Protein AF-A0A497FKN1-F1 (afdb_monomer_lite)

Sequence (231 aa):
MSDCIEILDRINSVEHYLELLKLDPKRNRELIIELEEDLDNLIKQYEDCVHRRRLKIIEELSLEFIDVDQNTGYDIYYNRETGKYVLKPPKGIKLITEEEYDSLKIVLDYALETDGGHEPIEIDVEAKLPIVVSNMGSEDVTKLISAVDEAVKDYFGDKFGKGGVFLSDVLYLKSPTKRTSKLGVYIEVSNEKPTVDKEKQICNVEYHVEVKGKYTKREYQFNLSEYMEWW

Foldseek 3Di:
DCQLVVLVVVLVVLVVVLVVCVVPCVVCVVVNVVSVVVNVVSVVVNVVVLVVLVVCLCVVVVWAWAQAAPVQRFTWIADLVVQWIATHHSPDSDRPDPDTFFKKWKWWWKFFAADDPPDDQGWGWIKIWIFIDTSDGNVRVVVVVVLVVVVVLVVCCVQQVPAWDDPDPPDTGGRGDSDIDGPDMHMHGHNDDGQADPVQQKHWTWIWTDTPNDTDIDIDIDNSVVRDDDD

Radius of gyration: 22.11 Å; chains: 1; bounding box: 46×53×57 Å

Secondary structure (DSSP, 8-state):
--HHHHHHHHHHHHHHHHHHHTTSTTTSHHHHHHHHHHHHHHHHHHHHHHHHHHHHHHHHH--EEEEEBTTT-PEEEEETTTTEEEEE-SS-SS-S---EESEEEEEEEEEE----SSS-----EEEEEEEEE-S--HHHHHHHHHHHHHHHHHHHHHHHHTS-EEEETTEEE----S-EEEEEEEEEEE-SPPSEETTTTEEEEEEEEEETTEEEEEEEEEEGGGT----

pLDDT: mean 72.68, std 17.51, range [31.27, 94.19]

Structure (mmCIF, N/CA/C/O backbone):
data_AF-A0A497FKN1-F1
#
_entry.id   AF-A0A497FKN1-F1
#
loop_
_atom_site.group_PDB
_atom_site.id
_atom_site.type_symbol
_atom_site.label_atom_id
_atom_site.label_alt_id
_atom_site.label_comp_id
_atom_site.label_asym_id
_atom_site.label_entity_id
_atom_site.label_seq_id
_atom_site.pdbx_PDB_ins_code
_atom_site.Cartn_x
_atom_site.Cartn_y
_atom_site.Cartn_z
_atom_site.occupancy
_atom_site.B_iso_or_equiv
_atom_site.auth_seq_id
_atom_site.auth_comp_id
_atom_site.auth_asym_id
_atom_site.auth_atom_id
_atom_site.pdbx_PDB_model_num
ATOM 1 N N . MET A 1 1 ? -6.696 7.898 22.332 1.00 49.94 1 MET A N 1
ATOM 2 C CA . MET A 1 1 ? -7.290 7.996 20.963 1.00 49.94 1 MET A CA 1
ATOM 3 C C . MET A 1 1 ? -7.024 9.366 20.329 1.00 49.94 1 MET A C 1
ATOM 5 O O . MET A 1 1 ? -7.201 9.488 19.126 1.00 49.94 1 MET A O 1
ATOM 9 N N . SER A 1 2 ? -6.571 10.348 21.123 1.00 58.00 2 SER A N 1
ATOM 10 C CA . SER A 1 2 ? -6.097 11.682 20.718 1.00 58.00 2 SER A CA 1
ATOM 11 C C . SER A 1 2 ? -4.627 11.668 20.255 1.00 58.00 2 SER A C 1
ATOM 13 O O . SER A 1 2 ? -4.149 12.593 19.616 1.00 58.00 2 SER A O 1
ATOM 15 N N . ASP A 1 3 ? -3.929 10.577 20.558 1.00 70.69 3 ASP A N 1
ATOM 16 C CA . ASP A 1 3 ? -2.483 10.544 20.735 1.00 70.69 3 ASP A CA 1
ATOM 17 C C . ASP A 1 3 ? -1.739 10.556 19.387 1.00 70.69 3 ASP A C 1
ATOM 19 O O . ASP A 1 3 ? -0.810 11.332 19.215 1.00 70.69 3 ASP A O 1
ATOM 23 N N . CYS A 1 4 ? -2.175 9.777 18.381 1.00 79.56 4 CYS A N 1
ATOM 24 C CA . CYS A 1 4 ? -1.496 9.774 17.072 1.00 79.56 4 CYS A CA 1
ATOM 25 C C . CYS A 1 4 ? -1.733 11.075 16.286 1.00 79.56 4 CYS A C 1
ATOM 27 O O . CYS A 1 4 ? -0.880 11.479 15.505 1.00 79.56 4 CYS A O 1
ATOM 29 N N . ILE A 1 5 ? -2.892 11.720 16.476 1.00 79.50 5 ILE A N 1
ATOM 30 C CA . ILE A 1 5 ? -3.220 12.992 15.811 1.00 79.50 5 ILE A CA 1
ATOM 31 C C . ILE A 1 5 ? -2.369 14.109 16.401 1.00 79.50 5 ILE A C 1
ATOM 33 O O . ILE A 1 5 ? -1.779 14.876 15.657 1.00 79.50 5 ILE A O 1
ATOM 37 N N . GLU A 1 6 ? -2.252 14.146 17.726 1.00 84.94 6 GLU A N 1
ATOM 38 C CA . GLU A 1 6 ? -1.404 15.113 18.414 1.00 84.94 6 GLU A CA 1
ATOM 39 C C . GLU A 1 6 ? 0.073 14.965 18.018 1.00 84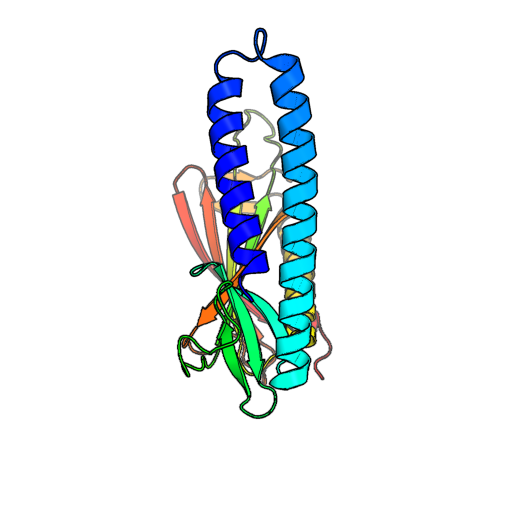.94 6 GLU A C 1
ATOM 41 O O . GLU A 1 6 ? 0.750 15.965 17.796 1.00 84.94 6 GLU A O 1
ATOM 46 N N . ILE A 1 7 ? 0.571 13.731 17.858 1.00 87.69 7 ILE A N 1
ATOM 47 C CA . ILE A 1 7 ? 1.932 13.501 17.353 1.00 87.69 7 ILE A CA 1
ATOM 48 C C . ILE A 1 7 ? 2.065 14.001 15.906 1.00 87.69 7 ILE A C 1
ATOM 50 O O . ILE A 1 7 ? 3.031 14.695 15.605 1.00 87.69 7 ILE A O 1
ATOM 54 N N . LEU A 1 8 ? 1.098 13.713 15.027 1.00 85.00 8 LEU A N 1
ATOM 55 C CA . LEU A 1 8 ? 1.127 14.176 13.634 1.00 85.00 8 LEU A CA 1
ATOM 56 C C . LEU A 1 8 ? 1.085 15.708 13.522 1.00 85.00 8 LEU A C 1
ATOM 58 O O . LEU A 1 8 ? 1.826 16.291 12.738 1.00 85.00 8 LEU A O 1
ATOM 62 N N . ASP A 1 9 ? 0.259 16.374 14.329 1.00 86.88 9 ASP A N 1
ATOM 63 C CA . ASP A 1 9 ? 0.189 17.837 14.359 1.00 86.88 9 ASP A CA 1
ATOM 64 C C . ASP A 1 9 ? 1.524 18.445 14.834 1.00 86.88 9 ASP A C 1
ATOM 66 O O . ASP A 1 9 ? 1.963 19.474 14.315 1.00 86.88 9 ASP A O 1
ATOM 70 N N . ARG A 1 10 ? 2.216 17.779 15.771 1.00 91.19 10 ARG A N 1
ATOM 71 C CA . ARG A 1 10 ? 3.571 18.161 16.194 1.00 91.19 10 ARG A CA 1
ATOM 72 C C . ARG A 1 10 ? 4.609 17.943 15.094 1.00 91.19 10 ARG A C 1
ATOM 74 O O . ARG A 1 10 ? 5.432 18.833 14.910 1.00 91.19 10 ARG A O 1
ATOM 81 N N . ILE A 1 11 ? 4.554 16.825 14.364 1.00 89.88 11 ILE A N 1
ATOM 82 C CA . ILE A 1 11 ? 5.413 16.562 13.193 1.00 89.88 11 ILE A CA 1
ATOM 83 C C . ILE A 1 11 ? 5.271 17.704 12.185 1.00 89.88 11 ILE A C 1
ATOM 85 O O . ILE A 1 11 ? 6.251 18.392 11.918 1.00 89.88 11 ILE A O 1
ATOM 89 N N . ASN A 1 12 ? 4.041 17.990 11.745 1.00 88.25 12 ASN A N 1
ATOM 90 C CA . ASN A 1 12 ? 3.762 19.049 10.769 1.00 88.25 12 ASN A CA 1
ATOM 91 C C . ASN A 1 12 ? 4.288 20.417 11.236 1.00 88.25 12 ASN A C 1
ATOM 93 O O . ASN A 1 12 ? 4.805 21.208 10.447 1.00 88.25 12 ASN A O 1
ATOM 97 N N . SER A 1 13 ? 4.160 20.713 12.534 1.00 92.94 13 SER A N 1
ATOM 98 C CA . SER A 1 13 ? 4.693 21.951 13.097 1.00 92.94 13 SER A CA 1
ATOM 99 C C . SER A 1 13 ? 6.221 21.994 13.038 1.00 92.94 13 SER A C 1
ATOM 101 O O . SER A 1 13 ? 6.768 23.030 12.667 1.00 92.94 13 SER A O 1
ATOM 103 N N . VAL A 1 14 ? 6.908 20.914 13.419 1.00 91.38 14 VAL A N 1
ATOM 104 C CA . VAL A 1 14 ? 8.378 20.840 13.407 1.00 91.38 14 VAL A CA 1
ATOM 105 C C . VAL A 1 14 ? 8.914 20.911 11.978 1.00 91.38 14 VAL A C 1
ATOM 107 O O . VAL A 1 14 ? 9.839 21.681 11.729 1.00 91.38 14 VAL A O 1
ATOM 110 N N . GLU A 1 15 ? 8.298 20.201 11.032 1.00 91.44 15 GLU A N 1
ATOM 111 C CA . GLU A 1 15 ? 8.639 20.271 9.606 1.00 91.44 15 GLU A CA 1
ATOM 112 C C . GLU A 1 15 ? 8.531 21.702 9.076 1.00 91.44 15 GLU A C 1
ATOM 114 O O . GLU A 1 15 ? 9.482 22.219 8.488 1.00 91.44 15 GLU A O 1
ATOM 119 N N . HIS A 1 16 ? 7.425 22.389 9.374 1.00 91.69 16 HIS A N 1
ATOM 120 C CA . HIS A 1 16 ? 7.246 23.782 8.975 1.00 91.69 16 HIS A CA 1
ATOM 121 C C . HIS A 1 16 ? 8.327 24.705 9.563 1.00 91.69 16 HIS A C 1
ATOM 123 O O . HIS A 1 16 ? 8.861 25.577 8.873 1.00 91.69 16 HIS A O 1
ATOM 129 N N . TYR A 1 17 ? 8.698 24.515 10.833 1.00 91.88 17 TYR A N 1
ATOM 130 C CA . TYR A 1 17 ? 9.787 25.283 11.442 1.00 91.88 17 TYR A CA 1
ATOM 131 C C . TYR A 1 17 ? 11.148 24.970 10.808 1.00 91.88 17 TYR A C 1
ATOM 133 O O . TYR A 1 17 ? 11.932 25.892 10.568 1.00 91.88 17 TYR A O 1
ATOM 141 N N . LEU A 1 18 ? 11.428 23.705 10.491 1.00 91.56 18 LEU A N 1
ATOM 142 C CA . LEU A 1 18 ? 12.648 23.297 9.797 1.00 91.56 18 LEU A CA 1
ATOM 143 C C . LEU A 1 18 ? 12.762 23.946 8.416 1.00 91.56 18 LEU A C 1
ATOM 145 O O . LEU A 1 18 ? 13.838 24.443 8.076 1.00 91.56 18 LEU A O 1
ATOM 149 N N . GLU A 1 19 ? 11.675 24.007 7.644 1.00 92.31 19 GLU A N 1
ATOM 150 C CA . GLU A 1 19 ? 11.643 24.698 6.348 1.00 92.31 19 GLU A CA 1
ATOM 151 C C . GLU A 1 19 ? 12.055 26.169 6.478 1.00 92.31 19 GLU A C 1
ATOM 153 O O . GLU A 1 19 ? 12.899 26.650 5.718 1.00 92.31 19 GLU A O 1
ATOM 158 N N . LEU A 1 20 ? 11.523 26.874 7.482 1.00 91.94 20 LEU A N 1
A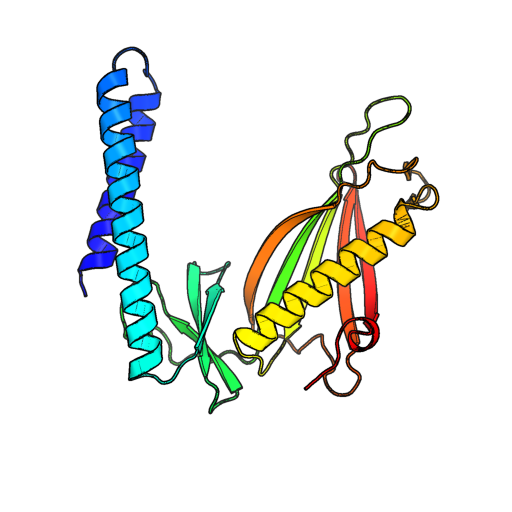TOM 159 C CA . LEU A 1 20 ? 11.864 28.274 7.741 1.00 91.94 20 LEU A CA 1
ATOM 160 C C . LEU A 1 20 ? 13.335 28.449 8.139 1.00 91.94 20 LEU A C 1
ATOM 162 O O . LEU A 1 20 ? 13.993 29.390 7.693 1.00 91.94 20 LEU A O 1
ATOM 166 N N . LEU A 1 21 ? 13.876 27.552 8.966 1.00 89.50 21 LEU A N 1
ATOM 167 C CA . LEU A 1 21 ? 15.262 27.640 9.433 1.00 89.50 21 LEU A CA 1
ATOM 168 C C . LEU A 1 21 ? 16.276 27.306 8.336 1.00 89.50 21 LEU A C 1
ATOM 170 O O . LEU A 1 21 ? 17.352 27.913 8.302 1.00 89.50 21 LEU A O 1
ATOM 174 N N . LYS A 1 22 ? 15.917 26.402 7.416 1.00 89.00 22 LYS A N 1
ATOM 175 C CA . LYS A 1 22 ? 16.724 26.016 6.247 1.00 89.00 22 LYS A CA 1
ATOM 176 C C . LYS A 1 22 ? 16.907 27.156 5.234 1.00 89.00 22 LYS A C 1
ATOM 178 O O . LYS A 1 22 ? 17.780 27.047 4.375 1.00 89.00 22 LYS A O 1
ATOM 183 N N . LEU A 1 23 ? 16.183 28.274 5.371 1.00 90.25 23 LEU A N 1
ATOM 184 C CA . LEU A 1 23 ? 16.411 29.499 4.590 1.00 90.25 23 LEU A CA 1
ATOM 185 C C . LEU A 1 23 ? 17.723 30.224 4.959 1.00 90.25 23 LEU A C 1
ATOM 187 O O . LEU A 1 23 ? 18.309 30.886 4.104 1.00 90.25 23 LEU A O 1
ATOM 191 N N . ASP A 1 24 ? 18.209 30.088 6.200 1.00 90.31 24 ASP A N 1
ATOM 192 C CA . ASP A 1 24 ? 19.534 30.573 6.633 1.00 90.31 24 ASP A CA 1
ATOM 193 C C . ASP A 1 24 ? 20.235 29.533 7.532 1.00 90.31 24 ASP A C 1
ATOM 195 O O . ASP A 1 24 ? 20.327 29.676 8.759 1.00 90.31 24 ASP A O 1
ATOM 199 N N . PRO A 1 25 ? 20.761 28.452 6.934 1.00 81.06 25 PRO A N 1
ATOM 200 C CA . PRO A 1 25 ? 21.248 27.301 7.684 1.00 81.06 25 PRO A CA 1
ATOM 201 C C . PRO A 1 25 ? 22.546 27.590 8.446 1.00 81.06 25 PRO A C 1
ATOM 203 O O . PRO A 1 25 ? 22.864 26.900 9.412 1.00 81.06 25 PRO A O 1
ATOM 206 N N . LYS A 1 26 ? 23.313 28.618 8.053 1.00 84.44 26 LYS A N 1
ATOM 207 C CA . LYS A 1 26 ? 24.568 28.977 8.737 1.00 84.44 26 LYS A CA 1
ATOM 208 C C . LYS A 1 26 ? 24.310 29.582 10.110 1.00 84.44 26 LYS A C 1
ATOM 210 O O . LYS A 1 26 ? 25.087 29.336 11.028 1.00 84.44 26 LYS A O 1
ATOM 215 N N . ARG A 1 27 ? 23.237 30.364 10.242 1.00 85.50 27 ARG A N 1
ATOM 216 C CA . ARG A 1 27 ? 22.848 30.997 11.504 1.00 85.50 27 ARG A CA 1
ATOM 217 C C . ARG A 1 27 ? 22.105 30.043 12.437 1.00 85.50 27 ARG A C 1
ATOM 219 O O . ARG A 1 27 ? 22.203 30.197 13.648 1.00 85.50 27 ARG A O 1
ATOM 226 N N . ASN A 1 28 ? 21.415 29.056 11.870 1.00 89.56 28 ASN A N 1
ATOM 227 C CA . ASN A 1 28 ? 20.489 28.183 12.592 1.00 89.56 28 ASN A CA 1
ATOM 228 C C . ASN A 1 28 ? 20.990 26.738 12.749 1.00 89.56 28 ASN A C 1
ATOM 230 O O . ASN A 1 28 ? 20.209 25.867 13.108 1.00 89.56 28 ASN A O 1
ATOM 234 N N . ARG A 1 29 ? 22.268 26.460 12.459 1.00 89.69 29 ARG A N 1
ATOM 235 C CA . ARG A 1 29 ? 22.789 25.091 12.315 1.00 89.69 29 ARG A CA 1
ATOM 236 C C . ARG A 1 29 ? 22.498 24.177 13.508 1.00 89.69 29 ARG A C 1
ATOM 238 O O . ARG A 1 29 ? 22.080 23.050 13.294 1.00 89.69 29 ARG A O 1
ATOM 245 N N . GLU A 1 30 ? 22.742 24.649 14.728 1.00 90.62 30 GLU A N 1
ATOM 246 C CA . GLU A 1 30 ? 22.519 23.856 15.948 1.00 90.62 30 GLU A CA 1
ATOM 247 C C . GLU A 1 30 ? 21.028 23.553 16.144 1.00 90.62 30 GLU A C 1
ATOM 249 O O . GLU A 1 30 ? 20.660 22.399 16.325 1.00 90.62 30 GLU A O 1
ATOM 254 N N . LEU A 1 31 ? 20.167 24.559 15.963 1.00 91.50 31 LEU A N 1
ATOM 255 C CA . LEU A 1 31 ? 18.714 24.408 16.069 1.00 91.50 31 LEU A CA 1
ATOM 256 C C . LEU A 1 31 ? 18.127 23.489 14.984 1.00 91.50 31 LEU A C 1
ATOM 258 O O . LEU A 1 31 ? 17.164 22.777 15.241 1.00 91.50 31 LEU A O 1
ATOM 262 N N . ILE A 1 32 ? 18.692 23.497 13.770 1.00 91.38 32 ILE A N 1
ATOM 263 C CA . ILE A 1 32 ? 18.284 22.575 12.699 1.00 91.38 32 ILE A CA 1
ATOM 264 C C . ILE A 1 32 ? 18.580 21.130 13.106 1.00 91.38 32 ILE A C 1
ATOM 266 O O . ILE A 1 32 ? 17.705 20.292 12.948 1.00 91.38 32 ILE A O 1
ATOM 270 N N . ILE A 1 33 ? 19.769 20.852 13.653 1.00 92.56 33 ILE A N 1
ATOM 271 C CA . ILE A 1 33 ? 20.144 19.497 14.090 1.00 92.56 33 ILE A CA 1
ATOM 272 C C . ILE A 1 33 ? 19.210 19.018 15.207 1.00 92.56 33 ILE A C 1
ATOM 274 O O . ILE A 1 33 ? 18.673 17.921 15.113 1.00 92.56 33 ILE A O 1
ATOM 278 N N . GLU A 1 34 ? 18.967 19.852 16.223 1.00 93.81 34 GLU A N 1
ATOM 279 C CA . GLU A 1 34 ? 18.057 19.515 17.328 1.00 93.81 34 GLU A CA 1
ATOM 280 C C . GLU A 1 34 ? 16.633 19.218 16.832 1.00 93.81 34 GLU A C 1
ATOM 282 O O . GLU A 1 34 ? 16.027 18.228 17.233 1.00 93.81 34 GLU A O 1
ATOM 287 N N . LEU A 1 35 ? 16.105 20.040 15.920 1.00 93.88 35 LEU A N 1
ATOM 288 C CA . LEU A 1 35 ? 14.766 19.834 15.366 1.00 93.88 35 LEU A CA 1
ATOM 289 C C . LEU A 1 35 ? 14.684 18.630 14.420 1.00 93.88 35 LEU A C 1
ATOM 291 O O . LEU A 1 35 ? 13.624 18.017 14.341 1.00 93.88 35 LEU A O 1
ATOM 295 N N . GLU A 1 36 ? 15.759 18.283 13.707 1.00 93.06 36 GLU A N 1
ATOM 296 C CA . GLU A 1 36 ? 15.825 17.054 12.905 1.00 93.06 36 GLU A CA 1
ATOM 297 C C . GLU A 1 36 ? 15.818 15.807 13.807 1.00 93.06 36 GLU A C 1
ATOM 299 O O . GLU A 1 36 ? 15.052 14.881 13.552 1.00 93.06 36 GLU A O 1
ATOM 304 N N . GLU A 1 37 ? 16.563 15.811 14.919 1.00 94.19 37 GLU A N 1
ATOM 305 C CA . GLU A 1 37 ? 16.518 14.725 15.913 1.00 94.19 37 GLU A CA 1
ATOM 306 C C . GLU A 1 37 ? 15.139 14.607 16.589 1.00 94.19 37 GLU A C 1
ATOM 308 O O . GLU A 1 37 ? 14.616 13.503 16.786 1.00 94.19 37 GLU A O 1
ATOM 313 N N . ASP A 1 38 ? 14.516 15.736 16.937 1.00 94.06 38 ASP A N 1
ATOM 314 C CA . ASP A 1 38 ? 13.157 15.764 17.480 1.00 94.06 38 ASP A CA 1
ATOM 315 C C . ASP A 1 38 ? 12.126 15.258 16.463 1.00 94.06 38 ASP A C 1
ATOM 317 O O . ASP A 1 38 ? 11.213 14.513 16.835 1.00 94.06 38 ASP A O 1
ATOM 321 N N . LEU A 1 39 ? 12.275 15.625 15.185 1.00 92.56 39 LEU A N 1
ATOM 322 C CA . LEU A 1 39 ? 11.422 15.149 14.100 1.00 92.56 39 LEU A CA 1
ATOM 323 C C . LEU A 1 39 ? 11.519 13.627 13.957 1.00 92.56 39 LEU A C 1
ATOM 325 O O . LEU A 1 39 ? 10.484 12.961 13.967 1.00 92.56 39 LEU A O 1
ATOM 329 N N . ASP A 1 40 ? 12.729 13.065 13.924 1.00 92.88 40 ASP A N 1
ATOM 330 C CA . ASP A 1 40 ? 12.944 11.615 13.847 1.00 92.88 40 ASP A CA 1
ATOM 331 C C . ASP A 1 40 ? 12.286 10.880 15.030 1.00 92.88 40 ASP A C 1
ATOM 333 O O . ASP A 1 40 ? 11.607 9.858 14.867 1.00 92.88 40 ASP A O 1
ATOM 337 N N . ASN A 1 41 ? 12.416 11.430 16.242 1.00 93.25 41 ASN A N 1
ATOM 338 C CA . ASN A 1 41 ? 11.776 10.881 17.437 1.00 93.25 41 ASN A CA 1
ATOM 339 C C . ASN A 1 41 ? 10.243 10.959 17.380 1.00 93.25 41 ASN A C 1
ATOM 341 O O . ASN A 1 41 ? 9.563 10.052 17.877 1.00 93.25 41 ASN A O 1
ATOM 345 N N . LEU A 1 42 ? 9.683 12.034 16.822 1.00 91.06 42 LEU A N 1
ATOM 346 C CA . LEU A 1 42 ? 8.240 12.196 16.641 1.00 91.06 42 LEU A CA 1
ATOM 347 C C . LEU A 1 42 ? 7.698 11.248 15.569 1.00 91.06 42 LEU A C 1
ATOM 349 O O . LEU A 1 42 ? 6.670 10.612 15.808 1.00 91.06 42 LEU A O 1
ATOM 353 N N . ILE A 1 43 ? 8.399 11.098 14.442 1.00 88.38 43 ILE A N 1
ATOM 354 C CA . ILE A 1 43 ? 8.053 10.150 13.374 1.00 88.38 43 ILE A CA 1
ATOM 355 C C . ILE A 1 43 ? 7.989 8.735 13.946 1.00 88.38 43 ILE A C 1
ATOM 357 O O . ILE A 1 43 ? 6.963 8.068 13.819 1.00 88.38 43 ILE A O 1
ATOM 361 N N . LYS A 1 44 ? 9.011 8.311 14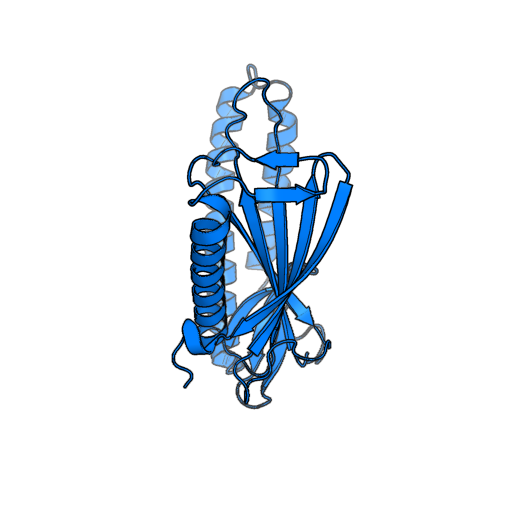.695 1.00 90.38 44 LYS A N 1
ATOM 362 C CA . LYS A 1 44 ? 9.024 6.987 15.328 1.00 90.38 44 LYS A CA 1
ATOM 363 C C . LYS A 1 44 ? 7.853 6.780 16.296 1.00 90.38 44 LYS A C 1
ATOM 365 O O . LYS A 1 44 ? 7.217 5.727 16.303 1.00 90.38 44 LYS A O 1
ATOM 370 N N . GLN A 1 45 ? 7.533 7.789 17.107 1.00 89.62 45 GLN A N 1
ATOM 371 C CA . GLN A 1 45 ? 6.370 7.733 18.002 1.00 89.62 45 GLN A CA 1
ATOM 372 C C . GLN A 1 45 ? 5.053 7.627 17.230 1.00 89.62 45 GLN A C 1
ATOM 374 O O . GLN A 1 45 ? 4.134 6.928 17.672 1.00 89.62 45 GLN A O 1
ATOM 379 N N . TYR A 1 46 ? 4.951 8.320 16.096 1.00 86.94 46 TYR A N 1
ATOM 380 C CA . TYR A 1 46 ? 3.788 8.268 15.225 1.00 86.94 46 TYR A CA 1
ATOM 381 C C . TYR A 1 46 ? 3.625 6.881 14.600 1.00 86.94 46 TYR A C 1
ATOM 383 O O . TYR A 1 46 ? 2.544 6.300 14.710 1.00 86.94 46 TYR A O 1
ATOM 391 N N . GLU A 1 47 ? 4.693 6.310 14.044 1.00 86.25 47 GLU A N 1
ATOM 392 C CA . GLU A 1 47 ? 4.710 4.956 13.476 1.00 86.25 47 GLU A CA 1
ATOM 393 C C . GLU A 1 47 ? 4.276 3.905 14.504 1.00 86.25 47 GLU A C 1
ATOM 395 O O . GLU A 1 47 ? 3.360 3.119 14.246 1.00 86.25 47 GLU A O 1
ATOM 400 N N . ASP A 1 48 ? 4.840 3.954 15.713 1.00 87.75 48 ASP A N 1
ATOM 401 C CA . ASP A 1 48 ? 4.457 3.081 16.824 1.00 87.75 48 ASP A CA 1
ATOM 402 C C . ASP A 1 48 ? 2.974 3.245 17.201 1.00 87.75 48 ASP A C 1
ATOM 404 O O . ASP A 1 48 ? 2.277 2.278 17.538 1.00 87.75 48 ASP A O 1
ATOM 408 N N . CYS A 1 49 ? 2.468 4.480 17.171 1.00 86.56 49 CYS A N 1
ATOM 409 C CA . CYS A 1 49 ? 1.073 4.788 17.465 1.00 86.56 49 CYS A CA 1
ATOM 410 C C . CYS A 1 49 ? 0.128 4.208 16.406 1.00 86.56 49 CYS A C 1
ATOM 412 O O . CYS A 1 49 ? -0.861 3.551 16.757 1.00 86.56 49 CYS A O 1
ATOM 414 N N . VAL A 1 50 ? 0.453 4.404 15.126 1.00 84.19 50 VAL A N 1
ATOM 415 C CA . VAL A 1 50 ? -0.285 3.854 13.984 1.00 84.19 50 VAL A CA 1
ATOM 416 C C . VAL A 1 50 ? -0.261 2.328 14.026 1.00 84.19 50 VAL A C 1
ATOM 418 O O . VAL A 1 50 ? -1.318 1.705 13.937 1.00 84.19 50 VAL A O 1
ATOM 421 N N . HIS A 1 51 ? 0.898 1.713 14.268 1.00 86.94 51 HIS A N 1
ATOM 422 C CA . HIS A 1 51 ? 1.032 0.260 14.357 1.00 86.94 51 HIS A CA 1
ATOM 423 C C . HIS A 1 51 ? 0.140 -0.342 15.452 1.00 86.94 51 HIS A C 1
ATOM 425 O O . HIS A 1 51 ? -0.671 -1.230 15.179 1.00 86.94 51 HIS A O 1
ATOM 431 N N . ARG A 1 52 ? 0.192 0.196 16.680 1.00 87.00 52 ARG A N 1
ATOM 432 C CA . ARG A 1 52 ? -0.692 -0.245 17.776 1.00 87.00 52 ARG A CA 1
ATOM 433 C C . ARG A 1 52 ? -2.170 -0.095 17.431 1.00 87.00 52 ARG A C 1
ATOM 435 O O . ARG A 1 52 ? -2.988 -0.915 17.842 1.00 87.00 52 ARG A O 1
ATOM 442 N N . ARG A 1 53 ? -2.535 0.962 16.705 1.00 84.44 53 ARG A N 1
ATOM 443 C CA . ARG A 1 53 ? -3.912 1.173 16.255 1.00 84.44 53 ARG A CA 1
ATOM 444 C C . ARG A 1 53 ? -4.333 0.129 15.220 1.00 84.44 53 ARG A C 1
ATOM 446 O O . ARG A 1 53 ? -5.445 -0.382 15.332 1.00 84.44 53 ARG A O 1
ATOM 453 N N . ARG A 1 54 ? -3.463 -0.212 14.266 1.00 87.75 54 ARG A N 1
ATOM 454 C CA . ARG A 1 54 ? -3.729 -1.261 13.273 1.00 87.75 54 ARG A CA 1
ATOM 455 C C . ARG A 1 54 ? -3.958 -2.615 13.942 1.00 87.75 54 ARG A C 1
ATOM 457 O O . ARG A 1 54 ? -4.944 -3.265 13.616 1.00 87.75 54 ARG A O 1
ATOM 464 N N . LEU A 1 55 ? -3.133 -2.978 14.929 1.00 86.94 55 LEU A N 1
ATOM 465 C CA . LEU A 1 55 ? -3.311 -4.208 15.715 1.00 86.94 55 LEU A CA 1
ATOM 466 C C . LEU A 1 55 ? -4.682 -4.270 16.397 1.00 86.94 55 LEU A C 1
ATOM 468 O O . LEU A 1 55 ? -5.372 -5.275 16.281 1.00 86.94 55 LEU A O 1
ATOM 472 N N . LYS A 1 56 ? -5.128 -3.174 17.023 1.00 85.50 56 LYS A N 1
ATOM 473 C CA . LYS A 1 56 ? -6.468 -3.121 17.630 1.00 85.50 56 LYS A CA 1
ATOM 474 C C . LYS A 1 56 ? -7.587 -3.334 16.619 1.00 85.50 56 LYS A C 1
ATOM 476 O O . LYS A 1 56 ? -8.548 -4.020 16.926 1.00 85.50 56 LYS A O 1
ATOM 481 N N . ILE A 1 57 ? -7.479 -2.750 15.425 1.00 83.31 57 ILE A N 1
ATOM 482 C CA . ILE A 1 57 ? -8.483 -2.938 14.369 1.00 83.31 57 ILE A CA 1
ATOM 483 C C . ILE A 1 57 ? -8.519 -4.402 13.916 1.00 83.31 57 ILE A C 1
ATOM 485 O O . ILE A 1 57 ? -9.605 -4.959 13.775 1.00 83.31 57 ILE A O 1
ATOM 489 N N . ILE A 1 58 ? -7.349 -5.017 13.725 1.00 84.75 58 ILE A N 1
ATOM 490 C CA . ILE A 1 58 ? -7.224 -6.433 13.361 1.00 84.75 58 ILE A CA 1
ATOM 491 C C . ILE A 1 58 ? -7.895 -7.317 14.423 1.00 84.75 58 ILE A C 1
ATOM 493 O O . ILE A 1 58 ? -8.711 -8.168 14.082 1.00 84.75 58 ILE A O 1
ATOM 497 N N . GLU A 1 59 ? -7.605 -7.083 15.704 1.00 84.19 59 GLU A N 1
ATOM 498 C CA . GLU A 1 59 ? -8.141 -7.874 16.819 1.00 84.19 59 GLU A CA 1
ATOM 499 C C . GLU A 1 59 ? -9.643 -7.644 17.058 1.00 84.19 59 GLU A C 1
ATOM 501 O O . GLU A 1 59 ? -10.397 -8.602 17.208 1.00 84.19 59 GLU A O 1
ATOM 506 N N . GLU A 1 60 ? -10.097 -6.388 17.100 1.00 85.94 60 GLU A N 1
ATOM 507 C CA . GLU A 1 60 ? -11.480 -6.045 17.459 1.00 85.94 60 GLU A CA 1
ATOM 508 C C . GLU A 1 60 ? -12.469 -6.287 16.315 1.00 85.94 60 GLU A C 1
ATOM 510 O O . GLU A 1 60 ? -13.625 -6.625 16.570 1.00 85.94 60 GLU A O 1
ATOM 515 N N . LEU A 1 61 ? -12.041 -6.093 15.062 1.00 82.69 61 LEU A N 1
ATOM 516 C CA . LEU A 1 61 ? -12.912 -6.190 13.886 1.00 82.69 61 LEU A CA 1
ATOM 517 C C . LEU A 1 61 ? -12.632 -7.426 13.026 1.00 82.69 61 LEU A C 1
ATOM 519 O O . LEU A 1 61 ? -13.292 -7.596 12.007 1.00 82.69 61 LEU A O 1
ATOM 523 N N . SER A 1 62 ? -11.683 -8.285 13.423 1.00 86.00 62 SER A N 1
ATOM 524 C CA . SER A 1 62 ? -11.288 -9.485 12.662 1.00 86.00 62 SER A CA 1
ATOM 525 C C . SER A 1 62 ? -10.928 -9.178 11.200 1.00 86.00 62 SER A C 1
ATOM 527 O O . SER A 1 62 ? -11.215 -9.952 10.288 1.00 86.00 62 SER A O 1
ATOM 529 N N . LEU A 1 63 ? -10.309 -8.017 10.981 1.00 89.00 63 LEU A N 1
ATOM 530 C CA . LEU A 1 63 ? -9.883 -7.540 9.669 1.00 89.00 63 LEU A CA 1
ATOM 531 C C . LEU A 1 63 ? -8.400 -7.819 9.438 1.00 89.00 63 LEU A C 1
ATOM 533 O O . LEU A 1 63 ? -7.612 -7.904 10.374 1.00 89.00 63 LEU A O 1
ATOM 537 N N . GLU A 1 64 ? -7.999 -7.881 8.177 1.00 91.88 64 GLU A N 1
ATOM 538 C CA . GLU A 1 64 ? -6.606 -8.033 7.772 1.00 91.88 64 GLU A CA 1
ATOM 539 C C . GLU A 1 64 ? -6.092 -6.723 7.171 1.00 91.88 64 GLU A C 1
ATOM 541 O O . GLU A 1 64 ? -6.713 -6.181 6.265 1.00 91.88 64 GLU A O 1
ATOM 546 N N . PHE A 1 65 ? -4.980 -6.183 7.672 1.00 93.06 65 PHE A N 1
ATOM 547 C CA . PHE A 1 65 ? -4.384 -4.977 7.088 1.00 93.06 65 PHE A CA 1
ATOM 548 C C . PHE A 1 65 ? -3.709 -5.309 5.751 1.00 93.06 65 PHE A C 1
ATOM 550 O O . PHE A 1 65 ? -2.895 -6.232 5.686 1.00 93.06 65 PHE A O 1
ATOM 557 N N . ILE A 1 66 ? -4.035 -4.546 4.706 1.00 92.94 66 ILE A N 1
ATOM 558 C CA . ILE A 1 66 ? -3.447 -4.698 3.372 1.00 92.94 66 ILE A CA 1
ATOM 559 C C . ILE A 1 66 ? -2.305 -3.700 3.188 1.00 92.94 66 ILE A C 1
ATOM 561 O O . ILE A 1 66 ? -1.149 -4.104 3.149 1.00 92.94 66 ILE A O 1
ATOM 565 N N . ASP A 1 67 ? -2.635 -2.413 3.079 1.00 92.88 67 ASP A N 1
ATOM 566 C CA . ASP A 1 67 ? -1.693 -1.320 2.823 1.00 92.88 67 ASP A CA 1
ATOM 567 C C . ASP A 1 67 ? -2.378 0.035 3.102 1.00 92.88 67 ASP A C 1
ATOM 569 O O . ASP A 1 67 ? -3.471 0.075 3.666 1.00 92.88 67 ASP A O 1
ATOM 573 N N . VAL A 1 68 ? -1.760 1.149 2.721 1.00 89.69 68 VAL A N 1
ATOM 574 C CA . VAL A 1 68 ? -2.346 2.490 2.725 1.00 89.69 68 VAL A CA 1
ATOM 575 C C . VAL A 1 68 ? -2.816 2.854 1.318 1.00 89.69 68 VAL A C 1
ATOM 577 O O . VAL A 1 68 ? -2.058 2.788 0.353 1.00 89.69 68 VAL A O 1
ATOM 580 N N . ASP A 1 69 ? -4.070 3.280 1.221 1.00 88.81 69 ASP A N 1
ATOM 581 C CA . ASP A 1 69 ? -4.693 3.770 0.002 1.00 88.81 69 ASP A CA 1
ATOM 582 C C . ASP A 1 69 ? -4.000 5.040 -0.483 1.00 88.81 69 ASP A C 1
ATOM 584 O O . ASP A 1 69 ? -3.957 6.049 0.220 1.00 88.81 69 ASP A O 1
ATOM 588 N N . GLN A 1 70 ? -3.467 5.000 -1.698 1.00 86.88 70 GLN A N 1
ATOM 589 C CA . GLN A 1 70 ? -2.657 6.092 -2.244 1.00 86.88 70 GLN A CA 1
ATOM 590 C C . GLN A 1 70 ? -3.469 7.339 -2.600 1.00 86.88 70 GLN A C 1
ATOM 592 O O . GLN A 1 70 ? -2.923 8.440 -2.629 1.00 86.88 70 GLN A O 1
ATOM 597 N N . ASN A 1 71 ? -4.772 7.194 -2.842 1.00 84.88 71 ASN A N 1
ATOM 598 C CA . ASN A 1 71 ? -5.641 8.318 -3.174 1.00 84.88 71 ASN A CA 1
ATOM 599 C C . ASN A 1 71 ? -6.061 9.105 -1.918 1.00 84.88 71 ASN A C 1
ATOM 601 O O . ASN A 1 71 ? -6.113 10.333 -1.919 1.00 84.88 71 ASN A O 1
ATOM 605 N N . THR A 1 72 ? -6.357 8.402 -0.825 1.00 83.31 72 THR A N 1
ATOM 606 C CA . THR A 1 72 ? -6.926 8.990 0.399 1.00 83.31 72 THR A CA 1
ATOM 607 C C . THR A 1 72 ? -5.944 9.068 1.568 1.00 83.31 72 THR A C 1
ATOM 609 O O . THR A 1 72 ? -6.174 9.827 2.513 1.00 83.31 72 THR A O 1
ATOM 612 N N . GLY A 1 73 ? -4.859 8.291 1.537 1.00 82.81 73 GLY A N 1
ATOM 613 C CA . GLY A 1 73 ? -3.938 8.096 2.658 1.00 82.81 73 GLY A CA 1
ATOM 614 C C . GLY A 1 73 ? -4.529 7.254 3.794 1.00 82.81 73 GLY A C 1
ATOM 615 O O . GLY A 1 73 ? -4.078 7.359 4.937 1.00 82.81 73 GLY A O 1
ATOM 616 N N . TYR A 1 74 ? -5.600 6.494 3.537 1.00 86.81 74 TYR A N 1
ATOM 617 C CA . TYR A 1 74 ? -6.322 5.722 4.554 1.00 86.81 74 TYR A CA 1
ATOM 618 C C . TYR A 1 74 ? -5.825 4.279 4.598 1.00 86.81 74 TYR A C 1
ATOM 620 O O . TYR A 1 74 ? -5.440 3.717 3.583 1.00 86.81 74 TYR A O 1
ATOM 628 N N . ASP A 1 75 ? -5.859 3.654 5.772 1.00 89.50 75 ASP A N 1
ATOM 629 C CA . ASP A 1 75 ? -5.503 2.244 5.911 1.00 89.50 75 ASP A CA 1
ATOM 630 C C . ASP A 1 75 ? -6.559 1.375 5.203 1.00 89.50 75 ASP A C 1
ATOM 632 O O . ASP A 1 75 ? -7.756 1.468 5.495 1.00 89.50 75 ASP A O 1
ATOM 636 N N . ILE A 1 76 ? -6.112 0.511 4.297 1.00 91.88 76 ILE A N 1
ATOM 637 C CA . ILE A 1 76 ? -6.915 -0.502 3.618 1.00 91.88 76 ILE A CA 1
ATOM 638 C C . ILE A 1 76 ? -6.923 -1.763 4.472 1.00 91.88 76 ILE A C 1
ATOM 640 O O . ILE A 1 76 ? -5.878 -2.308 4.836 1.00 91.88 76 ILE A O 1
ATOM 644 N N . TYR A 1 77 ? -8.119 -2.274 4.727 1.00 92.38 77 TYR A N 1
ATOM 645 C CA . TYR A 1 77 ? -8.319 -3.557 5.378 1.00 92.38 77 TYR A CA 1
ATOM 646 C C . TYR A 1 77 ? -9.146 -4.492 4.507 1.00 92.38 77 TYR A C 1
ATOM 648 O O . TYR A 1 77 ? -10.020 -4.046 3.771 1.00 92.38 77 TYR A O 1
ATOM 656 N N . TYR A 1 78 ? -8.910 -5.791 4.638 1.00 93.38 78 TYR A N 1
ATOM 657 C CA . TYR A 1 78 ? -9.676 -6.851 4.005 1.00 93.38 78 TYR A CA 1
ATOM 658 C C . TYR A 1 78 ? -10.522 -7.593 5.037 1.00 93.38 78 TYR A C 1
ATOM 660 O O . TYR A 1 78 ? -10.027 -8.023 6.084 1.00 93.38 78 TYR A O 1
ATOM 668 N N . ASN A 1 79 ? -11.808 -7.744 4.734 1.00 91.94 79 ASN A N 1
ATOM 669 C CA . ASN A 1 79 ? -12.735 -8.559 5.497 1.00 91.94 79 ASN A CA 1
ATOM 670 C C . ASN A 1 79 ? -12.846 -9.941 4.841 1.00 91.94 79 ASN A C 1
ATOM 672 O O . ASN A 1 79 ? -13.444 -10.092 3.775 1.00 91.94 79 ASN A O 1
ATOM 676 N N . ARG A 1 80 ? -12.298 -10.964 5.506 1.00 88.88 80 ARG A N 1
ATOM 677 C CA . ARG A 1 80 ? -12.329 -12.349 5.011 1.00 88.88 80 ARG A CA 1
ATOM 678 C C . ARG A 1 80 ? -13.735 -12.943 4.962 1.00 88.88 80 ARG A C 1
ATOM 680 O O . ARG A 1 80 ? -13.971 -13.830 4.150 1.00 88.88 80 ARG A O 1
ATOM 687 N N . GLU A 1 81 ? -14.651 -12.484 5.814 1.00 88.31 81 GLU A N 1
ATOM 688 C CA . GLU A 1 81 ? -16.024 -12.995 5.853 1.00 88.31 81 GLU A CA 1
ATOM 689 C C . GLU A 1 81 ? -16.847 -12.493 4.666 1.00 88.31 81 GLU A C 1
ATOM 691 O O . GLU A 1 81 ? -17.622 -13.256 4.090 1.00 88.31 81 GLU A O 1
ATOM 696 N N . THR A 1 82 ? -16.676 -11.221 4.288 1.00 89.38 82 THR A N 1
ATOM 697 C CA . THR A 1 82 ? -17.426 -10.614 3.176 1.00 89.38 82 THR A CA 1
ATOM 698 C C . THR A 1 82 ? -16.691 -10.664 1.840 1.00 89.38 82 THR A C 1
ATOM 700 O O . THR A 1 82 ? -17.331 -10.512 0.802 1.00 89.38 82 THR A O 1
ATOM 703 N N . GLY A 1 83 ? -15.375 -10.898 1.840 1.00 88.69 83 GLY A N 1
ATOM 704 C CA . GLY A 1 83 ? -14.547 -10.889 0.630 1.00 88.69 83 GLY A CA 1
ATOM 705 C C . GLY A 1 83 ? -14.256 -9.484 0.092 1.00 88.69 83 GLY A C 1
ATOM 706 O O . GLY A 1 83 ? -13.851 -9.335 -1.062 1.00 88.69 83 GLY A O 1
ATOM 707 N N . LYS A 1 84 ? -14.456 -8.449 0.914 1.00 91.75 84 LYS A N 1
ATOM 708 C CA . LYS A 1 84 ? -14.390 -7.041 0.504 1.00 91.75 84 LYS A CA 1
ATOM 709 C C . LYS A 1 84 ? -13.358 -6.235 1.277 1.00 91.75 84 LYS A C 1
ATOM 711 O O . LYS A 1 84 ? -12.882 -6.645 2.337 1.00 91.75 84 LYS A O 1
ATOM 716 N N . TYR A 1 85 ? -13.043 -5.061 0.746 1.00 91.75 85 TYR A N 1
ATOM 717 C CA . TYR A 1 85 ? -12.102 -4.117 1.334 1.00 91.75 85 TYR A CA 1
ATOM 718 C C . TYR A 1 85 ? -12.826 -2.971 2.030 1.00 91.75 85 TYR A C 1
ATOM 720 O O . TYR A 1 85 ? -13.904 -2.560 1.611 1.00 91.75 85 TYR A O 1
ATOM 728 N N . VAL A 1 86 ? -12.225 -2.430 3.083 1.00 90.62 86 VAL A N 1
ATOM 729 C CA . VAL A 1 86 ? -12.741 -1.268 3.811 1.00 90.62 86 VAL A CA 1
ATOM 730 C C . VAL A 1 86 ? -11.621 -0.270 4.052 1.00 90.62 86 VAL A C 1
ATOM 732 O O . VAL A 1 86 ? -10.496 -0.648 4.386 1.00 90.62 86 VAL A O 1
ATOM 735 N N . LEU A 1 87 ? -11.944 1.014 3.920 1.00 88.44 87 LEU A N 1
ATOM 736 C CA . LEU A 1 87 ? -11.028 2.090 4.268 1.00 88.44 87 LEU A CA 1
ATOM 737 C C . LEU A 1 87 ? -11.222 2.513 5.716 1.00 88.44 87 LEU A C 1
ATOM 739 O O . LEU A 1 87 ? -12.338 2.718 6.205 1.00 88.44 87 LEU A O 1
ATOM 743 N N . LYS A 1 88 ? -10.105 2.714 6.403 1.00 81.62 88 LYS A N 1
ATOM 744 C CA . LYS A 1 88 ? -10.075 3.308 7.730 1.00 81.62 88 LYS A CA 1
ATOM 745 C C . LYS A 1 88 ? -9.181 4.538 7.695 1.00 81.62 88 LYS A C 1
ATOM 747 O O . LYS A 1 88 ? -7.982 4.414 7.463 1.00 81.62 88 LYS A O 1
ATOM 752 N N . PRO A 1 89 ? -9.720 5.729 7.990 1.00 75.69 89 PRO A N 1
ATOM 753 C CA . PRO A 1 89 ? -8.895 6.930 8.073 1.00 75.69 89 PRO A CA 1
ATOM 754 C C . PRO A 1 89 ? -7.762 6.744 9.084 1.00 75.69 89 PRO A C 1
ATOM 756 O O . PRO A 1 89 ? -7.937 6.006 10.047 1.00 75.69 89 PRO A O 1
ATOM 759 N N . PRO A 1 90 ? -6.660 7.495 9.004 1.00 63.81 90 PRO A N 1
ATOM 760 C CA . PRO A 1 90 ? -5.673 7.550 10.083 1.00 63.81 90 PRO A CA 1
ATOM 761 C C . PRO A 1 90 ? -6.267 8.122 11.394 1.00 63.81 90 PRO A C 1
ATOM 763 O O . PRO A 1 90 ? -5.762 7.875 12.493 1.00 63.81 90 PRO A O 1
ATOM 766 N N . LYS A 1 91 ? -7.385 8.859 11.301 1.00 59.38 91 LYS A N 1
ATOM 767 C CA . LYS A 1 91 ? -8.085 9.494 12.426 1.00 59.38 91 LYS A CA 1
ATOM 768 C C . LYS A 1 91 ? -9.285 8.649 12.893 1.00 59.38 91 LYS A C 1
ATOM 770 O O . LYS A 1 91 ? -10.387 8.786 12.380 1.00 59.38 91 LYS A O 1
ATOM 775 N N . GLY A 1 92 ? -9.077 7.821 13.924 1.00 51.53 92 GLY A N 1
ATOM 776 C CA . GLY A 1 92 ? -10.151 7.183 14.712 1.00 51.53 92 GLY A CA 1
ATOM 777 C C . GLY A 1 92 ? -10.468 5.718 14.373 1.00 51.53 92 GLY A C 1
ATOM 778 O O . GLY A 1 92 ? -10.296 5.264 13.256 1.00 51.53 92 GLY A O 1
ATOM 779 N N . ILE A 1 93 ? -10.910 4.933 15.362 1.00 50.19 93 ILE A N 1
ATOM 780 C CA . ILE A 1 93 ? -11.238 3.492 15.202 1.00 50.19 93 ILE A CA 1
ATOM 781 C C . ILE A 1 93 ? -12.625 3.293 14.544 1.00 50.19 93 ILE A C 1
ATOM 783 O O . ILE A 1 93 ? -12.912 2.255 13.939 1.00 50.19 93 ILE A O 1
ATOM 787 N N . LYS A 1 94 ? -13.484 4.319 14.611 1.00 51.12 94 LYS A N 1
ATOM 788 C CA . LYS A 1 94 ? -14.814 4.308 13.995 1.00 51.12 94 LYS A CA 1
ATOM 789 C C . LYS A 1 94 ? -14.700 4.372 12.469 1.00 51.12 94 LYS A C 1
ATOM 791 O O . LYS A 1 94 ? -13.913 5.150 11.942 1.00 51.12 94 LYS A O 1
ATOM 796 N N . LEU A 1 95 ? -15.480 3.533 11.784 1.00 48.34 95 LEU A N 1
ATOM 797 C CA . LEU A 1 95 ? -15.695 3.617 10.335 1.00 48.34 95 LEU A CA 1
ATOM 798 C C . LEU A 1 95 ? -16.148 5.049 9.996 1.00 48.34 95 LEU A C 1
ATOM 800 O O . LEU A 1 95 ? -17.113 5.520 10.595 1.00 48.34 95 LEU A O 1
ATOM 804 N N . ILE A 1 96 ? -15.448 5.753 9.096 1.00 48.91 96 ILE A N 1
ATOM 805 C CA . ILE A 1 96 ? -15.978 7.009 8.524 1.00 48.91 96 ILE A CA 1
ATOM 806 C C . ILE A 1 96 ? -17.076 6.684 7.508 1.00 48.91 96 ILE A C 1
ATOM 808 O O . ILE A 1 96 ? -18.042 7.433 7.392 1.00 48.91 96 ILE A O 1
ATOM 812 N N . THR A 1 97 ? -16.980 5.525 6.859 1.00 50.50 97 THR A N 1
ATOM 813 C CA . THR A 1 97 ? -18.005 4.958 5.991 1.00 50.50 97 THR A CA 1
ATOM 814 C C . THR A 1 97 ? -18.106 3.449 6.243 1.00 50.50 97 THR A C 1
ATOM 816 O O . THR A 1 97 ? -17.094 2.783 6.449 1.00 50.50 97 THR A O 1
ATOM 819 N N . GLU A 1 98 ? -19.321 2.891 6.233 1.00 62.19 98 GLU A N 1
ATOM 820 C CA . GLU A 1 98 ? -19.560 1.437 6.073 1.00 62.19 98 GLU A CA 1
ATOM 821 C C . GLU A 1 98 ? -19.356 1.004 4.609 1.00 62.19 98 GLU A C 1
ATOM 823 O O . GLU A 1 98 ? -19.882 -0.008 4.159 1.00 62.19 98 GLU A O 1
ATOM 828 N N . GLU A 1 99 ? -18.651 1.825 3.833 1.00 75.69 99 GLU A N 1
ATOM 829 C CA . GLU A 1 99 ? -18.466 1.615 2.412 1.00 75.69 99 GLU A CA 1
ATOM 830 C C . GLU A 1 99 ? -17.427 0.518 2.224 1.00 75.69 99 GLU A C 1
ATOM 832 O O . GLU A 1 99 ? -16.257 0.655 2.593 1.00 75.69 99 GLU A O 1
ATOM 837 N N . GLU A 1 100 ? -17.912 -0.601 1.706 1.00 86.56 100 GLU A N 1
ATOM 838 C CA . GLU A 1 100 ? -17.097 -1.728 1.305 1.00 86.56 100 GLU A CA 1
ATOM 839 C C . GLU A 1 100 ? -16.794 -1.622 -0.189 1.00 86.56 100 GLU A C 1
ATOM 841 O O . GLU A 1 100 ? -17.653 -1.239 -0.985 1.00 86.56 100 GLU A O 1
ATOM 846 N N . TYR A 1 101 ? -15.583 -2.010 -0.559 1.00 89.69 101 TYR A N 1
ATOM 847 C CA . TYR A 1 101 ? -15.080 -1.989 -1.923 1.00 89.69 101 TYR A CA 1
ATOM 848 C C . TYR A 1 101 ? -14.879 -3.417 -2.412 1.00 89.69 101 TYR A C 1
ATOM 850 O O . TYR A 1 101 ? -14.367 -4.272 -1.682 1.00 89.69 101 TYR A O 1
ATOM 858 N N . ASP A 1 102 ? -15.258 -3.674 -3.659 1.00 89.50 102 ASP A N 1
ATOM 859 C CA . ASP A 1 102 ? -15.210 -5.024 -4.227 1.00 89.50 102 ASP A CA 1
ATOM 860 C C . ASP A 1 102 ? -13.809 -5.409 -4.733 1.00 89.50 102 ASP A C 1
ATOM 862 O O . ASP A 1 102 ? -13.532 -6.589 -4.969 1.00 89.50 102 ASP A O 1
ATOM 866 N N . SER A 1 103 ? -12.911 -4.435 -4.917 1.00 89.81 103 SER A N 1
ATOM 867 C CA . SER A 1 103 ? -11.600 -4.672 -5.521 1.00 89.81 103 SER A CA 1
ATOM 868 C C . SER A 1 103 ? -10.491 -3.753 -5.002 1.00 89.81 103 SER A C 1
ATOM 870 O O . SER A 1 103 ? -10.745 -2.700 -4.419 1.00 89.81 103 SER A O 1
ATOM 872 N N . LEU A 1 104 ? -9.247 -4.159 -5.251 1.00 88.31 104 LEU A N 1
ATOM 873 C CA . LEU A 1 104 ? -8.054 -3.325 -5.158 1.00 88.31 104 LEU A CA 1
ATOM 874 C C . LEU A 1 104 ? -7.496 -3.111 -6.552 1.00 88.31 104 LEU A C 1
ATOM 876 O O . LEU A 1 104 ? -7.389 -4.064 -7.323 1.00 88.31 104 LEU A O 1
ATOM 880 N N . LYS A 1 105 ? -7.071 -1.888 -6.840 1.00 88.88 105 LYS A N 1
ATOM 881 C CA . LYS A 1 105 ? -6.215 -1.581 -7.974 1.00 88.88 105 LYS A CA 1
ATOM 882 C C . LYS A 1 105 ? -4.789 -1.401 -7.469 1.00 88.8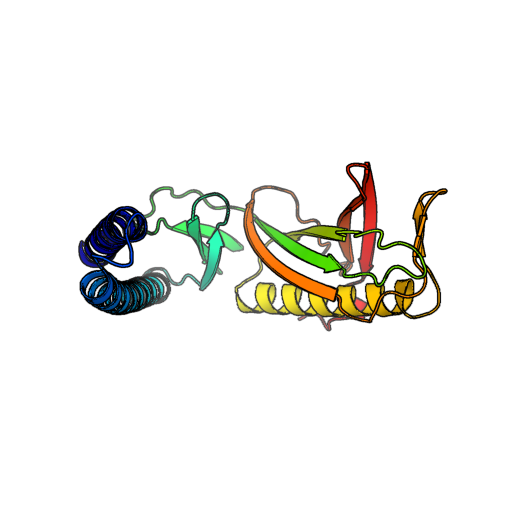8 105 LYS A C 1
ATOM 884 O O . LYS A 1 105 ? -4.508 -0.571 -6.612 1.00 88.88 105 LYS A O 1
ATOM 889 N N . ILE A 1 106 ? -3.899 -2.223 -7.997 1.00 84.88 106 ILE A N 1
ATOM 890 C CA . ILE A 1 106 ? -2.481 -2.261 -7.671 1.00 84.88 106 ILE A CA 1
ATOM 891 C C . ILE A 1 106 ? -1.744 -1.740 -8.896 1.00 84.88 106 ILE A C 1
ATOM 893 O O . ILE A 1 106 ? -1.886 -2.293 -9.982 1.00 84.88 106 ILE A O 1
ATOM 897 N N . VAL A 1 107 ? -0.969 -0.678 -8.736 1.00 82.62 107 VAL A N 1
ATOM 898 C CA . VAL A 1 107 ? -0.131 -0.106 -9.786 1.00 82.62 107 VAL A CA 1
ATOM 899 C C . VAL A 1 107 ? 1.320 -0.324 -9.398 1.00 82.62 107 VAL A C 1
ATOM 901 O O . VAL A 1 107 ? 1.795 0.235 -8.411 1.00 82.62 107 VAL A O 1
ATOM 904 N N . LEU A 1 108 ? 2.028 -1.146 -10.168 1.00 76.62 108 LEU A N 1
ATOM 905 C CA . LEU A 1 108 ? 3.475 -1.265 -10.037 1.00 76.62 108 LEU A CA 1
ATOM 906 C C . LEU A 1 108 ? 4.127 -0.274 -10.992 1.00 76.62 108 LEU A C 1
ATOM 908 O O . LEU A 1 108 ? 3.753 -0.219 -12.167 1.00 76.62 108 LEU A O 1
ATOM 912 N N . ASP A 1 109 ? 5.075 0.492 -10.466 1.00 74.62 109 ASP A N 1
ATOM 913 C CA . ASP A 1 109 ? 5.769 1.539 -11.200 1.00 74.62 109 ASP A CA 1
ATOM 914 C C . ASP A 1 109 ? 7.261 1.226 -11.312 1.00 74.62 109 ASP A C 1
ATOM 916 O O . ASP A 1 109 ? 7.907 0.814 -10.339 1.00 74.62 109 ASP A O 1
ATOM 920 N N . TYR A 1 110 ? 7.805 1.407 -12.509 1.00 67.25 110 TYR A N 1
ATOM 921 C CA . TYR A 1 110 ? 9.172 1.043 -12.860 1.00 67.25 110 TYR A CA 1
ATOM 922 C C . TYR A 1 110 ? 9.832 2.136 -13.683 1.00 67.25 110 TYR A C 1
ATOM 924 O O . TYR A 1 110 ? 9.241 2.639 -14.634 1.00 67.25 110 TYR A O 1
ATOM 932 N N . ALA A 1 111 ? 11.100 2.398 -13.374 1.00 65.94 111 ALA A N 1
ATOM 933 C CA . ALA A 1 111 ? 12.016 3.151 -14.212 1.00 65.94 111 ALA A CA 1
ATOM 934 C C . ALA A 1 111 ? 12.973 2.196 -14.930 1.00 65.94 111 ALA A C 1
ATOM 936 O O . ALA A 1 111 ? 13.494 1.244 -14.333 1.00 65.94 111 ALA A O 1
ATOM 937 N N . LEU A 1 112 ? 13.253 2.480 -16.200 1.00 63.16 112 LEU A N 1
ATOM 938 C CA . LEU A 1 112 ? 14.344 1.845 -16.938 1.00 63.16 112 LEU A CA 1
ATOM 939 C C . LEU A 1 112 ? 15.417 2.882 -17.234 1.00 63.16 112 LEU A C 1
ATOM 941 O O . LEU A 1 112 ? 15.159 3.857 -17.934 1.00 63.16 112 LEU A O 1
ATOM 945 N N . GLU A 1 113 ? 16.632 2.627 -16.761 1.00 55.09 113 GLU A N 1
ATOM 946 C CA . GLU A 1 113 ? 17.801 3.391 -17.185 1.00 55.09 113 GLU A CA 1
ATOM 947 C C . GLU A 1 113 ? 18.354 2.794 -18.483 1.00 55.09 113 GLU A C 1
ATOM 949 O O . GLU A 1 113 ? 18.515 1.575 -18.612 1.00 55.09 113 GLU A O 1
ATOM 954 N N . THR A 1 114 ? 18.664 3.643 -19.466 1.00 51.69 114 THR A N 1
ATOM 955 C CA . THR A 1 114 ? 19.288 3.197 -20.716 1.00 51.69 114 THR A CA 1
ATOM 956 C C . THR A 1 114 ? 20.579 3.958 -20.983 1.00 51.69 114 THR A C 1
ATOM 958 O O . THR A 1 114 ? 20.552 5.177 -21.138 1.00 51.69 114 THR A O 1
ATOM 961 N N . ASP A 1 115 ? 21.700 3.246 -21.112 1.00 49.34 115 ASP A N 1
ATOM 962 C CA . ASP A 1 115 ? 22.961 3.855 -21.536 1.00 49.34 115 ASP A CA 1
ATOM 963 C C . ASP A 1 115 ? 22.930 4.150 -23.043 1.00 49.34 115 ASP A C 1
ATOM 965 O O . ASP A 1 115 ? 22.999 3.258 -23.893 1.00 49.34 115 ASP A O 1
ATOM 969 N N . GLY A 1 116 ? 22.819 5.435 -23.383 1.00 44.75 116 GLY A N 1
ATOM 970 C CA . GLY A 1 116 ? 22.855 5.927 -24.756 1.00 44.75 116 GLY A CA 1
ATOM 971 C C . GLY A 1 116 ? 24.218 5.691 -25.409 1.00 44.75 116 GLY A C 1
ATOM 972 O O . GLY A 1 116 ? 25.189 6.408 -25.163 1.00 44.75 116 GLY A O 1
ATOM 973 N N . GLY A 1 117 ? 24.301 4.696 -26.290 1.00 40.78 117 GLY A N 1
ATOM 974 C CA . GLY A 1 117 ? 25.431 4.540 -27.200 1.00 40.78 117 GLY A CA 1
ATOM 975 C C . GLY A 1 117 ? 25.435 5.643 -28.261 1.00 40.78 117 GLY A C 1
ATOM 976 O O . GLY A 1 117 ? 24.798 5.478 -29.296 1.00 40.78 117 GLY A O 1
ATOM 977 N N . HIS A 1 118 ? 26.225 6.690 -28.006 1.00 40.47 118 HIS A N 1
ATOM 978 C CA . HIS A 1 118 ? 26.438 7.909 -28.802 1.00 40.47 118 HIS A CA 1
ATOM 979 C C . HIS A 1 118 ? 25.271 8.913 -28.753 1.00 40.47 118 HIS A C 1
ATOM 981 O O . HIS A 1 118 ? 24.234 8.720 -29.372 1.00 40.47 118 HIS A O 1
ATOM 987 N N . GLU A 1 119 ? 25.531 10.007 -28.026 1.00 38.81 119 GLU A N 1
ATOM 988 C CA . GLU A 1 119 ? 24.607 11.036 -27.520 1.00 38.81 119 GLU A CA 1
ATOM 989 C C . GLU A 1 119 ? 23.672 10.534 -26.398 1.00 38.81 119 GLU A C 1
ATOM 991 O O . GLU A 1 119 ? 22.925 9.576 -26.604 1.00 38.81 119 GLU A O 1
ATOM 996 N N . PRO A 1 120 ? 23.715 11.142 -25.189 1.00 39.06 120 PRO A N 1
ATOM 997 C CA . PRO A 1 120 ? 22.865 10.748 -24.074 1.00 39.06 120 PRO A CA 1
ATOM 998 C C . PRO A 1 120 ? 21.440 11.160 -24.408 1.00 39.06 120 PRO A C 1
ATOM 1000 O O . PRO A 1 120 ? 21.006 12.289 -24.185 1.00 39.06 120 PRO A O 1
ATOM 1003 N N . ILE A 1 121 ? 20.707 10.238 -25.010 1.00 44.00 121 ILE A N 1
ATOM 1004 C CA . ILE A 1 121 ? 19.270 10.296 -24.933 1.00 44.00 121 ILE A CA 1
ATOM 1005 C C . ILE A 1 121 ? 18.922 9.718 -23.566 1.00 44.00 121 ILE A C 1
ATOM 1007 O O . ILE A 1 121 ? 18.908 8.502 -23.409 1.00 44.00 121 ILE A O 1
ATOM 1011 N N . GLU A 1 122 ? 18.680 10.588 -22.587 1.00 41.62 122 GLU A N 1
ATOM 1012 C CA . GLU A 1 122 ? 17.955 10.202 -21.377 1.00 41.62 122 GLU A CA 1
ATOM 1013 C C . GLU A 1 122 ? 16.575 9.718 -21.833 1.00 41.62 122 GLU A C 1
ATOM 1015 O O . GLU A 1 122 ? 15.789 10.458 -22.437 1.00 41.62 122 GLU A O 1
ATOM 1020 N N . ILE A 1 123 ? 16.352 8.416 -21.691 1.00 47.50 123 ILE A N 1
ATOM 1021 C CA . ILE A 1 123 ? 15.059 7.788 -21.916 1.00 47.50 123 ILE A CA 1
ATOM 1022 C C . ILE A 1 123 ? 14.591 7.400 -20.529 1.00 47.50 123 ILE A C 1
ATOM 1024 O O . ILE A 1 123 ? 14.912 6.318 -20.052 1.00 47.50 123 ILE A O 1
ATOM 1028 N N . ASP A 1 124 ? 13.845 8.299 -19.901 1.00 51.38 124 ASP A N 1
ATOM 1029 C CA . ASP A 1 124 ? 13.067 7.960 -18.720 1.00 51.38 124 ASP A CA 1
ATOM 1030 C C . ASP A 1 124 ? 11.890 7.113 -19.196 1.00 51.38 124 ASP A C 1
ATOM 1032 O O . ASP A 1 124 ? 10.907 7.634 -19.720 1.00 51.38 124 ASP A O 1
ATOM 1036 N N . VAL A 1 125 ? 12.025 5.789 -19.113 1.00 53.97 125 VAL A N 1
ATOM 1037 C CA . VAL A 1 125 ? 10.883 4.897 -19.319 1.00 53.97 125 VAL A CA 1
ATOM 1038 C C . VAL A 1 125 ? 10.217 4.690 -17.971 1.00 53.97 125 VAL A C 1
ATOM 1040 O O . VAL A 1 125 ? 10.725 3.922 -17.159 1.00 53.97 125 VAL A O 1
ATOM 1043 N N . GLU A 1 126 ? 9.084 5.348 -17.760 1.00 59.78 126 GLU A N 1
ATOM 1044 C CA . GLU A 1 126 ? 8.140 5.008 -16.696 1.00 59.78 126 GLU A CA 1
ATOM 1045 C C . GLU A 1 126 ? 7.197 3.919 -17.230 1.00 59.78 126 GLU A C 1
ATOM 1047 O O . GLU A 1 126 ? 6.692 4.038 -18.351 1.00 59.78 126 GLU A O 1
ATOM 1052 N N . ALA A 1 127 ? 6.991 2.843 -16.471 1.00 61.25 127 ALA A N 1
ATOM 1053 C CA . ALA A 1 127 ? 6.043 1.786 -16.804 1.00 61.25 127 ALA A CA 1
ATOM 1054 C C . ALA A 1 127 ? 5.080 1.559 -15.640 1.00 61.25 127 ALA A C 1
ATOM 1056 O O . ALA A 1 127 ? 5.470 1.036 -14.599 1.00 61.25 127 ALA A O 1
ATOM 1057 N N . LYS A 1 128 ? 3.805 1.898 -15.861 1.00 67.12 128 LYS A N 1
ATOM 1058 C CA . LYS A 1 128 ? 2.713 1.697 -14.898 1.00 67.12 128 LYS A CA 1
ATOM 1059 C C . LYS A 1 128 ? 1.882 0.492 -15.280 1.00 67.12 128 LYS A C 1
ATOM 1061 O O . LYS A 1 128 ? 1.367 0.455 -16.395 1.00 67.12 128 LYS A O 1
ATOM 1066 N N . LEU A 1 129 ? 1.744 -0.449 -14.350 1.00 69.44 129 LEU A N 1
ATOM 1067 C CA . LEU A 1 129 ? 1.015 -1.700 -14.537 1.00 69.44 129 LEU A CA 1
ATOM 1068 C C . LEU A 1 129 ? -0.199 -1.747 -13.597 1.00 69.44 129 LEU A C 1
ATOM 1070 O O . LEU A 1 129 ? -0.044 -2.196 -12.460 1.00 69.44 129 LEU A O 1
ATOM 1074 N N . PRO A 1 130 ? -1.391 -1.285 -14.021 1.00 73.56 130 PRO A N 1
ATOM 1075 C CA . PRO A 1 130 ? -2.597 -1.380 -13.212 1.00 73.56 130 PRO A CA 1
ATOM 1076 C C . PRO A 1 130 ? -3.160 -2.806 -13.244 1.00 73.56 130 PRO A C 1
ATOM 1078 O O . PRO A 1 130 ? -3.441 -3.363 -14.306 1.00 73.56 130 PRO A O 1
ATOM 1081 N N . ILE A 1 131 ? -3.357 -3.384 -12.063 1.00 79.06 131 ILE A N 1
ATOM 1082 C CA . ILE A 1 131 ? -3.910 -4.720 -11.849 1.00 79.06 131 ILE A CA 1
ATOM 1083 C C . ILE A 1 131 ? -5.072 -4.598 -10.875 1.00 79.06 131 ILE A C 1
ATOM 1085 O O . ILE A 1 131 ? -4.885 -4.157 -9.745 1.00 79.06 131 ILE A O 1
ATOM 1089 N N . VAL A 1 132 ? -6.268 -5.001 -11.300 1.00 82.62 132 VAL A N 1
ATOM 1090 C CA . VAL A 1 132 ? -7.461 -4.986 -10.451 1.00 82.62 132 VAL A CA 1
ATOM 1091 C C . VAL A 1 132 ? -7.736 -6.398 -9.947 1.00 82.62 132 VAL A C 1
ATOM 1093 O O . VAL A 1 132 ? -7.903 -7.328 -10.742 1.00 82.62 132 VAL A O 1
ATOM 1096 N N . VAL A 1 133 ? -7.811 -6.557 -8.629 1.00 83.12 133 VAL A N 1
ATOM 1097 C CA . VAL A 1 133 ? -8.048 -7.839 -7.953 1.00 83.12 133 VAL A CA 1
ATOM 1098 C C . VAL A 1 133 ? -9.208 -7.761 -6.980 1.00 83.12 133 VAL A C 1
ATOM 1100 O O . VAL A 1 133 ? -9.490 -6.708 -6.427 1.00 83.12 133 VAL A O 1
ATOM 1103 N N . SER A 1 134 ? -9.864 -8.891 -6.740 1.00 85.69 134 SER A N 1
ATOM 1104 C CA . SER A 1 134 ? -10.906 -9.024 -5.720 1.00 85.69 134 SER A CA 1
ATOM 1105 C C . SER A 1 134 ? -10.671 -10.259 -4.862 1.00 85.69 134 SER A C 1
ATOM 1107 O O . SER A 1 134 ? -10.036 -11.226 -5.306 1.00 85.69 134 SER A O 1
ATOM 1109 N N . ASN A 1 135 ? -11.235 -10.263 -3.652 1.00 85.62 135 ASN A N 1
ATOM 1110 C CA . ASN A 1 135 ? -11.156 -11.389 -2.721 1.00 85.62 135 ASN A CA 1
ATOM 1111 C C . ASN A 1 135 ? -9.704 -11.864 -2.506 1.00 85.62 135 ASN A C 1
ATOM 1113 O O . ASN A 1 135 ? -9.395 -13.033 -2.750 1.00 85.62 135 ASN A O 1
ATOM 1117 N N . MET A 1 136 ? -8.797 -10.940 -2.188 1.00 86.56 136 MET A N 1
ATOM 1118 C CA . MET A 1 136 ? -7.384 -11.221 -1.905 1.00 86.56 136 MET A CA 1
ATOM 1119 C C . MET A 1 136 ? -6.979 -10.564 -0.587 1.00 86.56 136 MET A C 1
ATOM 1121 O O . MET A 1 136 ? -7.098 -9.344 -0.450 1.00 86.56 136 MET A O 1
ATOM 1125 N N . GLY A 1 137 ? -6.500 -11.380 0.356 1.00 88.00 137 GLY A N 1
ATOM 1126 C CA . GLY A 1 137 ? -5.919 -10.912 1.615 1.00 88.00 137 GLY A CA 1
ATOM 1127 C C . GLY A 1 137 ? -4.502 -10.359 1.435 1.00 88.00 137 GLY A C 1
ATOM 1128 O O . GLY A 1 137 ? -3.963 -10.340 0.330 1.00 88.00 137 GLY A O 1
ATOM 1129 N N . SER A 1 138 ? -3.878 -9.928 2.530 1.00 89.06 138 SER A N 1
ATOM 1130 C CA . SER A 1 138 ? -2.552 -9.290 2.544 1.00 89.06 138 SER A CA 1
ATOM 1131 C C . SER A 1 138 ? -1.482 -10.221 1.987 1.00 89.06 138 SER A C 1
ATOM 1133 O O . SER A 1 138 ? -0.654 -9.828 1.161 1.00 89.06 138 SER A O 1
ATOM 1135 N N . GLU A 1 139 ? -1.542 -11.491 2.386 1.00 87.81 139 GLU A N 1
ATOM 1136 C CA . GLU A 1 139 ? -0.621 -12.515 1.908 1.00 87.81 139 GLU A CA 1
ATOM 1137 C C . GLU A 1 139 ? -0.754 -12.741 0.391 1.00 87.81 139 GLU A C 1
ATOM 1139 O O . GLU A 1 139 ? 0.255 -12.778 -0.313 1.00 87.81 139 GLU A O 1
ATOM 1144 N N . ASP A 1 140 ? -1.978 -12.827 -0.134 1.00 84.25 140 ASP A N 1
ATOM 1145 C CA . ASP A 1 140 ? -2.224 -13.039 -1.567 1.00 84.25 140 ASP A CA 1
ATOM 1146 C C . ASP A 1 140 ? -1.796 -11.829 -2.402 1.00 84.25 140 ASP A C 1
ATOM 1148 O O . ASP A 1 140 ? -1.134 -11.984 -3.429 1.00 84.25 140 ASP A O 1
ATOM 1152 N N . VAL A 1 141 ? -2.122 -10.618 -1.932 1.00 85.88 141 VAL A N 1
ATOM 1153 C CA . VAL A 1 141 ? -1.708 -9.353 -2.555 1.00 85.88 141 VAL A CA 1
ATOM 1154 C C . VAL A 1 141 ? -0.184 -9.263 -2.617 1.00 85.88 141 VAL A C 1
ATOM 1156 O O . VAL A 1 141 ? 0.372 -8.977 -3.678 1.00 85.88 141 VAL A O 1
ATOM 1159 N N . THR A 1 142 ? 0.506 -9.570 -1.514 1.00 86.44 142 THR A N 1
ATOM 1160 C CA . THR A 1 142 ? 1.976 -9.548 -1.451 1.00 86.44 142 THR A CA 1
ATOM 1161 C C . THR A 1 142 ? 2.584 -10.492 -2.482 1.00 86.44 142 THR A C 1
ATOM 1163 O O . THR A 1 142 ? 3.488 -10.113 -3.226 1.00 86.44 142 THR A O 1
ATOM 1166 N N . LYS A 1 143 ? 2.068 -11.719 -2.565 1.00 82.50 143 LYS A N 1
ATOM 1167 C CA . LYS A 1 143 ? 2.593 -12.722 -3.490 1.00 82.50 143 LYS A CA 1
ATOM 1168 C C . LYS A 1 143 ? 2.317 -12.362 -4.946 1.00 82.50 143 LYS A C 1
ATOM 1170 O O . LYS A 1 143 ? 3.209 -12.535 -5.773 1.00 82.50 143 LYS A O 1
ATOM 1175 N N . LEU A 1 144 ? 1.138 -11.819 -5.256 1.00 79.69 144 LEU A N 1
ATOM 1176 C CA . LEU A 1 144 ? 0.833 -11.297 -6.587 1.00 79.69 144 LEU A CA 1
ATOM 1177 C C . LEU A 1 144 ? 1.819 -10.195 -6.984 1.00 79.69 144 LEU A C 1
ATOM 1179 O O . LEU A 1 144 ? 2.386 -10.253 -8.071 1.00 79.69 144 LEU A O 1
ATOM 1183 N N . ILE A 1 145 ? 2.061 -9.220 -6.100 1.00 83.06 145 ILE A N 1
ATOM 1184 C CA . ILE A 1 145 ? 3.025 -8.139 -6.345 1.00 83.06 145 ILE A CA 1
ATOM 1185 C C . ILE A 1 145 ? 4.414 -8.715 -6.632 1.00 83.06 145 ILE A C 1
ATOM 1187 O O . ILE A 1 145 ? 5.064 -8.272 -7.575 1.00 83.06 145 ILE A O 1
ATOM 1191 N N . SER A 1 146 ? 4.872 -9.697 -5.850 1.00 81.81 146 SER A N 1
ATOM 1192 C CA . SER A 1 146 ? 6.162 -10.356 -6.080 1.00 81.81 146 SER A CA 1
ATOM 1193 C C . SER A 1 146 ? 6.222 -11.085 -7.421 1.00 81.81 146 SER A C 1
ATOM 1195 O O . SER A 1 146 ? 7.216 -10.969 -8.128 1.00 81.81 146 SER A O 1
ATOM 1197 N N . ALA A 1 147 ? 5.170 -11.805 -7.800 1.00 75.38 147 ALA A N 1
ATOM 1198 C CA . ALA A 1 147 ? 5.151 -12.539 -9.060 1.00 75.38 147 ALA A CA 1
ATOM 1199 C C . ALA A 1 147 ? 5.101 -11.623 -10.280 1.00 75.38 147 ALA A C 1
ATOM 1201 O O . ALA A 1 147 ? 5.801 -11.865 -11.260 1.00 75.38 147 ALA A O 1
ATOM 1202 N N . VAL A 1 148 ? 4.307 -10.554 -10.211 1.00 74.88 148 VAL A N 1
ATOM 1203 C CA . VAL A 1 148 ? 4.283 -9.528 -11.256 1.00 74.88 148 VAL A CA 1
ATOM 1204 C C . VAL A 1 148 ? 5.654 -8.865 -11.351 1.00 74.88 148 VAL A C 1
ATOM 1206 O O . VAL A 1 148 ? 6.149 -8.676 -12.455 1.00 74.88 148 VAL A O 1
ATOM 1209 N N . ASP A 1 149 ? 6.302 -8.571 -10.221 1.00 77.25 149 ASP A N 1
ATOM 1210 C CA . ASP A 1 149 ? 7.642 -7.982 -10.206 1.00 77.25 149 ASP A CA 1
ATOM 1211 C C . ASP A 1 149 ? 8.692 -8.869 -10.889 1.00 77.25 149 ASP A C 1
ATOM 1213 O O . ASP A 1 149 ? 9.464 -8.382 -11.716 1.00 77.25 149 ASP A O 1
ATOM 1217 N N . GLU A 1 150 ? 8.692 -10.172 -10.609 1.00 74.69 150 GLU A N 1
ATOM 1218 C CA . GLU A 1 150 ? 9.584 -11.126 -11.278 1.00 74.69 150 GLU A CA 1
ATOM 1219 C C . GLU A 1 150 ? 9.249 -11.279 -12.770 1.00 74.69 150 GLU A C 1
ATOM 1221 O O . GLU A 1 150 ? 10.143 -11.181 -13.610 1.00 74.69 150 GLU A O 1
ATOM 1226 N N . ALA A 1 151 ? 7.968 -11.395 -13.135 1.00 70.38 151 ALA A N 1
ATOM 1227 C CA . ALA A 1 151 ? 7.548 -11.484 -14.536 1.00 70.38 151 ALA A CA 1
ATOM 1228 C C . ALA A 1 151 ? 7.931 -10.230 -15.342 1.00 70.38 151 ALA A C 1
ATOM 1230 O O . ALA A 1 151 ? 8.310 -10.313 -16.512 1.00 70.38 151 ALA A O 1
ATOM 1231 N N . VAL A 1 152 ? 7.861 -9.055 -14.716 1.00 70.19 152 VAL A N 1
ATOM 1232 C CA . VAL A 1 152 ? 8.283 -7.784 -15.306 1.00 70.19 152 VAL A CA 1
ATOM 1233 C C . VAL A 1 152 ? 9.795 -7.755 -15.512 1.00 70.19 152 VAL A C 1
ATOM 1235 O O . VAL A 1 152 ? 10.246 -7.411 -16.608 1.00 70.19 152 VAL A O 1
ATOM 1238 N N . LYS A 1 153 ? 10.583 -8.157 -14.507 1.00 71.19 153 LYS A N 1
ATOM 1239 C CA . LYS A 1 153 ? 12.045 -8.279 -14.627 1.00 71.19 153 LYS A CA 1
ATOM 1240 C C . LYS A 1 153 ? 12.440 -9.246 -15.739 1.00 71.19 153 LYS A C 1
ATOM 1242 O O . LYS A 1 153 ? 13.306 -8.900 -16.541 1.00 71.19 153 LYS A O 1
ATOM 1247 N N . ASP A 1 154 ? 11.789 -10.403 -15.828 1.00 67.75 154 ASP A N 1
ATOM 1248 C CA . ASP A 1 154 ? 12.037 -11.397 -16.874 1.00 67.75 154 ASP A CA 1
ATOM 1249 C C . ASP A 1 154 ? 11.667 -10.861 -18.257 1.00 67.75 154 ASP A C 1
ATOM 1251 O O . ASP A 1 154 ? 12.475 -10.930 -19.183 1.00 67.75 154 ASP A O 1
ATOM 1255 N N . TYR A 1 155 ? 10.490 -10.244 -18.400 1.00 66.00 155 TYR A N 1
ATOM 1256 C CA . TYR A 1 155 ? 10.060 -9.624 -19.653 1.00 66.00 155 TYR A CA 1
ATOM 1257 C C . TYR A 1 155 ? 11.046 -8.550 -20.118 1.00 66.00 155 TYR A C 1
ATOM 1259 O O . TYR A 1 155 ? 11.460 -8.541 -21.282 1.00 66.00 155 TYR A O 1
ATOM 1267 N N . PHE A 1 156 ? 11.455 -7.651 -19.219 1.00 63.47 156 PHE A N 1
ATOM 1268 C CA . PHE A 1 156 ? 12.445 -6.630 -19.539 1.00 63.47 156 PHE A CA 1
ATOM 1269 C C . PHE A 1 156 ? 13.815 -7.255 -19.836 1.00 63.47 156 PHE A C 1
ATOM 1271 O O . PHE A 1 156 ? 14.470 -6.867 -20.805 1.00 63.47 156 PHE A O 1
ATOM 1278 N N . GLY A 1 157 ? 14.222 -8.275 -19.084 1.00 60.59 157 GLY A N 1
ATOM 1279 C CA . GLY A 1 157 ? 15.444 -9.039 -19.320 1.00 60.59 157 GLY A CA 1
ATOM 1280 C C . GLY A 1 157 ? 15.475 -9.701 -20.699 1.00 60.59 157 GLY A C 1
ATOM 1281 O O . GLY A 1 157 ? 16.475 -9.592 -21.410 1.00 60.59 157 GLY A O 1
ATOM 1282 N N . ASP A 1 158 ? 14.381 -10.323 -21.131 1.00 61.81 158 ASP A N 1
ATOM 1283 C CA . ASP A 1 158 ? 14.289 -10.994 -22.426 1.00 61.81 158 ASP A CA 1
ATOM 1284 C C . ASP A 1 158 ? 14.143 -10.020 -23.594 1.00 61.81 158 ASP A C 1
ATOM 1286 O O . ASP A 1 158 ? 14.798 -10.193 -24.627 1.00 61.81 158 ASP A O 1
ATOM 1290 N N . LYS A 1 159 ? 13.309 -8.983 -23.447 1.00 56.69 159 LYS A N 1
ATOM 1291 C CA . LYS A 1 159 ? 13.095 -7.990 -24.505 1.00 56.69 159 LYS A CA 1
ATOM 1292 C C . LYS A 1 159 ? 14.311 -7.093 -24.691 1.00 56.69 159 LYS A C 1
ATOM 1294 O O . LYS A 1 159 ? 14.693 -6.855 -25.829 1.00 56.69 159 LYS A O 1
ATOM 1299 N N . PHE A 1 160 ? 14.936 -6.625 -23.611 1.00 53.34 160 PHE A N 1
ATOM 1300 C CA . PHE A 1 160 ? 16.010 -5.628 -23.671 1.00 53.34 160 PHE A CA 1
ATOM 1301 C C . PHE A 1 160 ? 17.416 -6.227 -23.510 1.00 53.34 160 PHE A C 1
ATOM 1303 O O . PHE A 1 160 ? 18.394 -5.628 -23.965 1.00 53.34 160 PHE A O 1
ATOM 1310 N N . GLY A 1 161 ? 17.548 -7.425 -22.929 1.00 47.56 161 GLY A N 1
ATOM 1311 C CA . GLY A 1 161 ? 18.839 -8.083 -22.701 1.00 47.56 161 GLY A CA 1
ATOM 1312 C C . GLY A 1 161 ? 19.426 -8.822 -23.909 1.00 47.56 161 GLY A C 1
ATOM 1313 O O . GLY A 1 161 ? 20.619 -9.126 -23.893 1.00 47.56 161 GLY A O 1
ATOM 1314 N N . LYS A 1 162 ? 18.645 -9.095 -24.967 1.00 45.25 162 LYS A N 1
ATOM 1315 C CA . LYS A 1 162 ? 19.085 -9.904 -26.130 1.00 45.25 162 LYS A CA 1
ATOM 1316 C C . LYS A 1 162 ? 19.348 -9.121 -27.424 1.00 45.25 162 LYS A C 1
ATOM 1318 O O . LYS A 1 162 ? 19.655 -9.723 -28.450 1.00 45.25 162 LYS A O 1
ATOM 1323 N N . GLY A 1 163 ? 19.313 -7.795 -27.376 1.00 44.03 163 GLY A N 1
ATOM 1324 C CA . GLY A 1 163 ? 19.514 -6.938 -28.546 1.00 44.03 163 GLY A CA 1
ATOM 1325 C C . GLY A 1 163 ? 18.377 -5.939 -28.657 1.00 44.03 163 GLY A C 1
ATOM 1326 O O . GLY A 1 163 ? 17.255 -6.234 -28.268 1.00 44.03 163 GLY A O 1
ATOM 1327 N N . GLY A 1 164 ? 18.704 -4.733 -29.103 1.00 44.09 164 GLY A N 1
ATOM 1328 C CA . GLY A 1 164 ? 17.892 -3.549 -28.869 1.00 44.09 164 GLY A CA 1
ATOM 1329 C C . GLY A 1 164 ? 16.406 -3.644 -29.200 1.00 44.09 164 GLY A C 1
ATOM 1330 O O . GLY A 1 164 ? 16.004 -4.274 -30.175 1.00 44.09 164 GLY A O 1
ATOM 1331 N N . VAL A 1 165 ? 15.594 -2.959 -28.392 1.00 44.78 165 VAL A N 1
ATOM 1332 C CA . VAL A 1 165 ? 14.143 -2.865 -28.586 1.00 44.78 165 VAL A CA 1
ATOM 1333 C C . VAL A 1 165 ? 13.813 -1.612 -29.383 1.00 44.78 165 VAL A C 1
ATOM 1335 O O . VAL A 1 165 ? 14.310 -0.523 -29.089 1.00 44.78 165 VAL A O 1
ATOM 1338 N N . PHE A 1 166 ? 12.926 -1.769 -30.363 1.00 44.12 166 PHE A N 1
ATOM 1339 C CA . PHE A 1 166 ? 12.250 -0.650 -31.004 1.00 44.12 166 PHE A CA 1
ATOM 1340 C C . PHE A 1 166 ? 11.060 -0.220 -30.140 1.00 44.12 166 PHE A C 1
ATOM 1342 O O . PHE A 1 166 ? 10.039 -0.909 -30.092 1.00 44.12 166 PHE A O 1
ATOM 1349 N N . LEU A 1 167 ? 11.195 0.910 -29.440 1.00 45.38 167 LEU A N 1
ATOM 1350 C CA . LEU A 1 167 ? 10.086 1.514 -28.682 1.00 45.38 167 LEU A CA 1
ATOM 1351 C C . LEU A 1 167 ? 9.080 2.218 -29.613 1.00 45.38 167 LEU A C 1
ATOM 1353 O O . LEU A 1 167 ? 7.912 2.373 -29.273 1.00 45.38 167 LEU A O 1
ATOM 1357 N N . SER A 1 168 ? 9.520 2.588 -30.817 1.00 40.75 168 SER A N 1
ATOM 1358 C CA . SER A 1 168 ? 8.712 3.088 -31.937 1.00 40.75 168 SER A CA 1
ATOM 1359 C C . SER A 1 168 ? 9.509 2.954 -33.244 1.00 40.75 168 SER A C 1
ATOM 1361 O O . SER A 1 168 ? 10.693 2.612 -33.192 1.00 40.75 168 SER A O 1
ATOM 1363 N N . ASP A 1 169 ? 8.914 3.308 -34.392 1.00 33.38 169 ASP A N 1
ATOM 1364 C CA . ASP A 1 169 ? 9.579 3.375 -35.713 1.00 33.38 169 ASP A CA 1
ATOM 1365 C C . ASP A 1 169 ? 10.839 4.275 -35.749 1.00 33.38 169 ASP A C 1
ATOM 1367 O O . ASP A 1 169 ? 11.530 4.343 -36.763 1.00 33.38 169 ASP A O 1
ATOM 1371 N N . VAL A 1 170 ? 11.143 4.994 -34.659 1.00 31.27 170 VAL A N 1
ATOM 1372 C CA . VAL A 1 170 ? 12.183 6.032 -34.593 1.00 31.27 170 VAL A CA 1
ATOM 1373 C C . VAL A 1 170 ? 13.259 5.751 -33.533 1.00 31.27 170 VAL A C 1
ATOM 1375 O O . VAL A 1 170 ? 14.299 6.404 -33.548 1.00 31.27 170 VAL A O 1
ATOM 1378 N N . LEU A 1 171 ? 13.065 4.797 -32.611 1.00 40.22 171 LEU A N 1
ATOM 1379 C CA . LEU A 1 171 ? 13.951 4.659 -31.446 1.00 40.22 171 LEU A CA 1
ATOM 1380 C C . LEU A 1 171 ? 14.488 3.235 -31.282 1.00 40.22 171 LEU A C 1
ATOM 1382 O O . LEU A 1 171 ? 13.755 2.339 -30.867 1.00 40.22 171 LEU A O 1
ATOM 1386 N N . TYR A 1 172 ? 15.776 3.058 -31.579 1.00 43.22 172 TYR A N 1
ATOM 1387 C CA . TYR A 1 172 ? 16.527 1.831 -31.321 1.00 43.22 172 TYR A CA 1
ATOM 1388 C C . TYR A 1 172 ? 17.320 1.976 -30.020 1.00 43.22 172 TYR A C 1
ATOM 1390 O O . TYR A 1 172 ? 18.279 2.745 -29.952 1.00 43.22 172 TYR A O 1
ATOM 1398 N N . LEU A 1 173 ? 16.936 1.225 -28.990 1.00 45.88 173 LEU A N 1
ATOM 1399 C CA . LEU A 1 173 ? 17.683 1.161 -27.737 1.00 45.88 173 LEU A CA 1
ATOM 1400 C C . LEU A 1 173 ? 18.811 0.144 -27.848 1.00 45.88 173 LEU A C 1
ATOM 1402 O O . LEU A 1 173 ? 18.554 -1.052 -27.822 1.00 45.88 173 LEU A O 1
ATOM 1406 N N . LYS A 1 174 ? 20.071 0.571 -27.947 1.00 39.81 174 LYS A N 1
ATOM 1407 C CA . LYS A 1 174 ? 21.196 -0.373 -27.941 1.00 39.81 174 LYS A CA 1
ATOM 1408 C C . LYS A 1 174 ? 21.441 -0.841 -26.503 1.00 39.81 174 LYS A C 1
ATOM 1410 O O . LYS A 1 174 ? 22.021 -0.095 -25.736 1.00 39.81 174 LYS A O 1
ATOM 1415 N N . SER A 1 175 ? 20.962 -2.048 -26.184 1.00 44.56 175 SER A N 1
ATOM 1416 C CA . SER A 1 175 ? 21.131 -2.785 -24.917 1.00 44.56 175 SER A CA 1
ATOM 1417 C C . SER A 1 175 ? 21.284 -1.895 -23.676 1.00 44.56 175 SER A C 1
ATOM 1419 O O . SER A 1 175 ? 22.419 -1.563 -23.327 1.00 44.56 175 SER A O 1
ATOM 1421 N N . PRO A 1 176 ? 20.181 -1.542 -22.989 1.00 45.09 176 PRO A N 1
ATOM 1422 C CA . PRO A 1 176 ? 20.294 -0.849 -21.716 1.00 45.09 176 PRO A CA 1
ATOM 1423 C C . PRO A 1 176 ? 21.165 -1.665 -20.760 1.00 45.09 176 PRO A C 1
ATOM 1425 O O . PRO A 1 176 ? 21.127 -2.903 -20.739 1.00 45.09 176 PRO A O 1
ATOM 1428 N N . THR A 1 177 ? 21.976 -0.973 -19.967 1.00 45.88 177 THR A N 1
ATOM 1429 C CA . THR A 1 177 ? 22.515 -1.566 -18.751 1.00 45.88 177 THR A CA 1
ATOM 1430 C C . THR A 1 177 ? 21.343 -2.118 -17.944 1.00 45.88 177 THR A C 1
ATOM 1432 O O . THR A 1 177 ? 20.270 -1.535 -17.888 1.00 45.88 177 THR A O 1
ATOM 1435 N N . LYS A 1 178 ? 21.520 -3.330 -17.417 1.00 48.72 178 LYS A N 1
ATOM 1436 C CA . LYS A 1 178 ? 20.486 -4.251 -16.905 1.00 48.72 178 LYS A CA 1
ATOM 1437 C C . LYS A 1 178 ? 19.673 -3.761 -15.682 1.00 48.72 178 LYS A C 1
ATOM 1439 O O . LYS A 1 178 ? 19.340 -4.576 -14.827 1.00 48.72 178 LYS A O 1
ATOM 1444 N N . ARG A 1 179 ? 19.420 -2.465 -15.509 1.00 53.75 179 ARG A N 1
ATOM 1445 C CA . ARG A 1 179 ? 18.832 -1.903 -14.290 1.00 53.75 179 ARG A CA 1
ATOM 1446 C C . ARG A 1 179 ? 17.409 -1.428 -14.552 1.00 53.75 179 ARG A C 1
ATOM 1448 O O . ARG A 1 179 ? 17.154 -0.265 -14.832 1.00 53.75 179 ARG A O 1
ATOM 1455 N N . THR A 1 180 ? 16.483 -2.376 -14.457 1.00 58.44 180 THR A N 1
ATOM 1456 C CA . THR A 1 180 ? 15.083 -2.082 -14.144 1.00 58.44 180 THR A CA 1
ATOM 1457 C C . THR A 1 180 ? 15.009 -1.734 -12.661 1.00 58.44 180 THR A C 1
ATOM 1459 O O . THR A 1 180 ? 15.341 -2.575 -11.819 1.00 58.44 180 THR A O 1
ATOM 1462 N N . SER A 1 181 ? 14.583 -0.522 -12.335 1.00 64.00 181 SER A N 1
ATOM 1463 C CA . SER A 1 181 ? 14.422 -0.073 -10.955 1.00 64.00 181 SER A CA 1
ATOM 1464 C C . SER A 1 181 ? 12.937 0.037 -10.650 1.00 64.00 181 SER A C 1
ATOM 1466 O O . SER A 1 181 ? 12.229 0.833 -11.261 1.00 64.00 181 SER A O 1
ATOM 1468 N N . LYS A 1 182 ? 12.452 -0.774 -9.709 1.00 68.81 182 LYS A N 1
ATOM 1469 C CA . LYS A 1 182 ? 11.097 -0.626 -9.175 1.00 68.81 182 LYS A CA 1
ATOM 1470 C C . LYS A 1 182 ? 11.021 0.701 -8.420 1.00 68.81 182 LYS A C 1
ATOM 1472 O O . LYS A 1 182 ? 11.747 0.877 -7.443 1.00 68.81 182 LYS A O 1
ATOM 1477 N N . LEU A 1 183 ? 10.176 1.614 -8.888 1.00 68.31 183 LEU A N 1
ATOM 1478 C CA . LEU A 1 183 ? 9.965 2.922 -8.266 1.00 68.31 183 LEU A CA 1
ATOM 1479 C C . LEU A 1 183 ? 9.018 2.814 -7.075 1.00 68.31 183 LEU A C 1
ATOM 1481 O O . LEU A 1 183 ? 9.253 3.431 -6.039 1.00 68.31 183 LEU A O 1
ATOM 1485 N N . GLY A 1 184 ? 7.978 1.988 -7.197 1.00 75.44 184 GLY A N 1
ATOM 1486 C CA . GLY A 1 184 ? 6.991 1.840 -6.141 1.00 75.44 184 GLY A CA 1
ATOM 1487 C C . GLY A 1 184 ? 5.911 0.811 -6.442 1.00 75.44 184 GLY A C 1
ATOM 1488 O O . GLY A 1 184 ? 5.832 0.233 -7.528 1.00 75.44 184 GLY A O 1
ATOM 1489 N N . VAL A 1 185 ? 5.081 0.578 -5.429 1.00 83.25 185 VAL A N 1
ATOM 1490 C CA . VAL A 1 185 ? 3.782 -0.080 -5.566 1.00 83.25 185 VAL A CA 1
ATOM 1491 C C . VAL A 1 185 ? 2.758 0.852 -4.958 1.00 83.25 185 VAL A C 1
ATOM 1493 O O . VAL A 1 185 ? 2.926 1.306 -3.829 1.00 83.25 185 VAL A O 1
ATOM 1496 N N . TYR A 1 186 ? 1.708 1.121 -5.713 1.00 88.00 186 TYR A N 1
ATOM 1497 C CA . TYR A 1 186 ? 0.615 1.975 -5.301 1.00 88.00 186 TYR A CA 1
ATOM 1498 C C . TYR A 1 186 ? -0.645 1.127 -5.243 1.00 88.00 186 TYR A C 1
ATOM 1500 O O . TYR A 1 186 ? -0.997 0.484 -6.229 1.00 88.00 186 TYR A O 1
ATOM 1508 N N . ILE A 1 187 ? -1.303 1.091 -4.089 1.00 89.38 187 ILE A N 1
ATOM 1509 C CA . ILE A 1 187 ? -2.536 0.328 -3.898 1.00 89.38 187 ILE A CA 1
ATOM 1510 C C . ILE A 1 187 ? -3.659 1.313 -3.608 1.00 89.38 187 ILE A C 1
ATOM 1512 O O . ILE A 1 187 ? -3.503 2.229 -2.801 1.00 89.38 187 ILE A O 1
ATOM 1516 N N . GLU A 1 188 ? -4.786 1.126 -4.281 1.00 91.38 188 GLU A N 1
ATOM 1517 C CA . GLU A 1 188 ? -6.011 1.874 -4.035 1.00 91.38 188 GLU A CA 1
ATOM 1518 C C . GLU A 1 188 ? -7.219 0.937 -4.015 1.00 91.38 188 GLU A C 1
ATOM 1520 O O . GLU A 1 188 ? -7.257 -0.073 -4.727 1.00 91.38 188 GLU A O 1
ATOM 1525 N N . VAL A 1 189 ? -8.220 1.250 -3.195 1.00 89.44 189 VAL A N 1
ATOM 1526 C CA . VAL A 1 189 ? -9.509 0.551 -3.271 1.00 89.44 189 VAL A CA 1
ATOM 1527 C C . VAL A 1 189 ? -10.263 0.962 -4.532 1.00 89.44 189 VAL A C 1
ATOM 1529 O O . VAL A 1 189 ? -10.173 2.095 -5.004 1.00 89.44 189 VAL A O 1
ATOM 1532 N N . SER A 1 190 ? -11.023 0.033 -5.098 1.00 87.06 190 SER A N 1
ATOM 1533 C CA . SER A 1 190 ? -11.742 0.242 -6.348 1.00 87.06 190 SER A CA 1
ATOM 1534 C C . SER A 1 190 ? -13.038 -0.568 -6.393 1.00 87.06 190 SER A C 1
ATOM 1536 O O . SER A 1 190 ? -13.218 -1.553 -5.675 1.00 87.06 190 SER A O 1
ATOM 1538 N N . ASN A 1 191 ? -13.935 -0.173 -7.293 1.00 85.38 191 ASN A N 1
ATOM 1539 C CA . ASN A 1 191 ? -15.124 -0.942 -7.680 1.00 85.38 191 ASN A CA 1
ATOM 1540 C C . ASN A 1 191 ? -15.063 -1.361 -9.161 1.00 85.38 191 ASN A C 1
ATOM 1542 O O . ASN A 1 191 ? -16.075 -1.705 -9.776 1.00 85.38 191 ASN A O 1
ATOM 1546 N N . GLU A 1 192 ? -13.874 -1.285 -9.761 1.00 84.25 192 GLU A N 1
ATOM 1547 C CA . GLU A 1 192 ? -13.626 -1.774 -11.109 1.00 84.25 192 GLU A CA 1
ATOM 1548 C C . GLU A 1 192 ? -13.699 -3.303 -11.160 1.00 84.25 192 GLU A C 1
ATOM 1550 O O . GLU A 1 192 ? -13.496 -4.017 -10.178 1.00 84.25 192 GLU A O 1
ATOM 1555 N N . LYS A 1 193 ? -14.002 -3.833 -12.345 1.00 81.00 193 LYS A N 1
ATOM 1556 C CA . LYS A 1 193 ? -13.991 -5.283 -12.531 1.00 81.00 193 LYS A CA 1
ATOM 1557 C C . LYS A 1 193 ? -12.551 -5.792 -12.441 1.00 81.00 193 LYS A C 1
ATOM 1559 O O . LYS A 1 193 ? -11.677 -5.173 -13.049 1.00 81.00 193 LYS A O 1
ATOM 1564 N N . PRO A 1 194 ? -12.311 -6.936 -11.777 1.00 77.25 194 PRO A N 1
ATOM 1565 C CA . PRO A 1 194 ? -10.993 -7.548 -11.747 1.00 77.25 194 PRO A CA 1
ATOM 1566 C C . PRO A 1 194 ? -10.433 -7.737 -13.157 1.00 77.25 194 PRO A C 1
ATOM 1568 O O . PRO A 1 194 ? -11.123 -8.242 -14.046 1.00 77.25 194 PRO A O 1
ATOM 1571 N N . THR A 1 195 ? -9.179 -7.341 -13.356 1.00 73.25 195 THR A N 1
ATOM 1572 C CA . THR A 1 195 ? -8.439 -7.577 -14.604 1.00 73.25 195 THR A CA 1
ATOM 1573 C C . THR A 1 195 ? -7.737 -8.933 -14.600 1.00 73.25 195 THR A C 1
ATOM 1575 O O . THR A 1 195 ? -7.221 -9.363 -15.636 1.00 73.25 195 THR A O 1
ATOM 1578 N N . VAL A 1 196 ? -7.754 -9.614 -13.450 1.00 67.69 196 VAL A N 1
ATOM 1579 C CA . VAL A 1 196 ? -7.289 -10.987 -13.265 1.00 67.69 196 VAL A CA 1
ATOM 1580 C C . VAL A 1 196 ? -8.471 -11.950 -13.363 1.00 67.69 196 VAL A C 1
ATOM 1582 O O . VAL A 1 196 ? -9.373 -11.941 -12.524 1.00 67.69 196 VAL A O 1
ATOM 1585 N N . ASP A 1 197 ? -8.446 -12.820 -14.369 1.00 65.06 197 ASP A N 1
ATOM 1586 C CA . ASP A 1 197 ? -9.321 -13.988 -14.432 1.00 65.06 197 ASP A CA 1
ATOM 1587 C C . ASP A 1 197 ? -8.714 -15.085 -13.545 1.00 65.06 197 ASP A C 1
ATOM 1589 O O . ASP A 1 197 ? -7.702 -15.681 -13.915 1.00 65.06 197 ASP A O 1
ATOM 1593 N N . LYS A 1 198 ? -9.298 -15.331 -12.364 1.00 60.00 198 LYS A N 1
ATOM 1594 C CA . LYS A 1 198 ? -8.794 -16.340 -11.412 1.00 60.00 198 LYS A CA 1
ATOM 1595 C C . LYS A 1 198 ? -8.894 -17.772 -11.949 1.00 60.00 198 LYS A C 1
ATOM 1597 O O . LYS A 1 198 ? -8.047 -18.592 -11.615 1.00 60.00 198 LYS A O 1
ATOM 1602 N N . GLU A 1 199 ? -9.889 -18.079 -12.785 1.00 59.16 199 GLU A N 1
ATOM 1603 C CA . GLU A 1 199 ? -10.061 -19.426 -13.352 1.00 59.16 199 GLU A CA 1
ATOM 1604 C C . GLU A 1 199 ? -9.031 -19.702 -14.444 1.00 59.16 199 GLU A C 1
ATOM 1606 O O . GLU A 1 199 ? -8.529 -20.818 -14.569 1.00 59.16 199 GLU A O 1
ATOM 1611 N N . LYS A 1 200 ? -8.707 -18.676 -15.236 1.00 56.47 200 LYS A N 1
ATOM 1612 C CA . LYS A 1 200 ? -7.705 -18.786 -16.301 1.00 56.47 200 LYS A CA 1
ATOM 1613 C C . LYS A 1 200 ? -6.294 -18.450 -15.838 1.00 56.47 200 LYS A C 1
ATOM 1615 O O . LYS A 1 200 ? -5.356 -18.763 -16.559 1.00 56.47 200 LYS A O 1
ATOM 1620 N N . GLN A 1 201 ? -6.151 -17.828 -14.669 1.00 60.66 201 GLN A N 1
ATOM 1621 C CA . GLN A 1 201 ? -4.893 -17.313 -14.124 1.00 60.66 201 GLN A CA 1
ATOM 1622 C C . GLN A 1 201 ? -4.231 -16.302 -15.064 1.00 60.66 201 GLN A C 1
ATOM 1624 O O . GLN A 1 201 ? -3.013 -16.254 -15.205 1.00 60.66 201 GLN A O 1
ATOM 1629 N N . ILE A 1 202 ? -5.045 -15.487 -15.734 1.00 59.16 202 ILE A N 1
ATOM 1630 C CA . ILE A 1 202 ? -4.564 -14.519 -16.713 1.00 59.16 202 ILE A CA 1
ATOM 1631 C C . ILE A 1 202 ? -4.823 -13.106 -16.202 1.00 59.16 202 ILE A C 1
ATOM 1633 O O . ILE A 1 202 ? -5.959 -12.760 -15.884 1.00 59.16 202 ILE A O 1
ATOM 1637 N N . CYS A 1 203 ? -3.774 -12.287 -16.171 1.00 60.38 203 CYS A N 1
ATOM 1638 C CA . CYS A 1 203 ? -3.852 -10.860 -15.900 1.00 60.38 203 CYS A CA 1
ATOM 1639 C C . CYS A 1 203 ? -3.666 -10.078 -17.200 1.00 60.38 203 CYS A C 1
ATOM 1641 O O . CYS A 1 203 ? -2.677 -10.266 -17.908 1.00 60.38 203 CYS A O 1
ATOM 1643 N N . ASN A 1 204 ? -4.586 -9.164 -17.501 1.00 58.97 204 ASN A N 1
ATOM 1644 C CA . ASN A 1 204 ? -4.327 -8.149 -18.519 1.00 58.97 204 ASN A CA 1
ATOM 1645 C C . ASN A 1 204 ? -3.591 -6.991 -17.857 1.00 58.97 204 ASN A C 1
ATOM 1647 O O . ASN A 1 204 ? -4.100 -6.387 -16.914 1.00 58.97 204 ASN A O 1
ATOM 1651 N N . VAL A 1 205 ? -2.390 -6.712 -18.343 1.00 57.28 205 VAL A N 1
ATOM 1652 C CA . VAL A 1 205 ? -1.569 -5.601 -17.885 1.00 57.28 205 VAL A CA 1
ATOM 1653 C C . VAL A 1 205 ? -1.543 -4.554 -18.980 1.00 57.28 205 VAL A C 1
ATOM 1655 O O . VAL A 1 205 ? -1.145 -4.804 -20.121 1.00 57.28 205 VAL A O 1
ATOM 1658 N N . GLU A 1 206 ? -1.972 -3.359 -18.615 1.00 60.84 206 GLU A N 1
ATOM 1659 C CA . GLU A 1 206 ? -1.829 -2.188 -19.457 1.00 60.84 206 GLU A CA 1
ATOM 1660 C C . GLU A 1 206 ? -0.475 -1.536 -19.186 1.00 60.84 206 GLU A C 1
ATOM 1662 O O . GLU A 1 206 ? -0.095 -1.348 -18.040 1.00 60.84 206 GLU A O 1
ATOM 1667 N N . TYR A 1 207 ? 0.253 -1.195 -20.241 1.00 56.81 207 TYR A N 1
ATOM 1668 C CA . TYR A 1 207 ? 1.539 -0.521 -20.174 1.00 56.81 207 TYR A CA 1
ATOM 1669 C C . TYR A 1 207 ? 1.380 0.875 -20.723 1.00 56.81 207 TYR A C 1
ATOM 1671 O O . TYR A 1 207 ? 0.936 1.064 -21.861 1.00 56.81 207 TYR A O 1
ATOM 1679 N N . HIS A 1 208 ? 1.834 1.830 -19.933 1.00 60.53 208 HIS A N 1
ATOM 1680 C CA . HIS A 1 208 ? 2.008 3.210 -20.345 1.00 60.53 208 HIS A CA 1
ATOM 1681 C C . HIS A 1 208 ? 3.501 3.440 -20.434 1.00 60.53 208 HIS A C 1
ATOM 1683 O O . HIS A 1 208 ? 4.181 3.287 -19.432 1.00 60.53 208 HIS A O 1
ATOM 1689 N N . VAL A 1 209 ? 3.999 3.727 -21.634 1.00 54.47 209 VAL A N 1
ATOM 1690 C CA . VAL A 1 209 ? 5.405 4.057 -21.868 1.00 54.47 209 VAL A CA 1
ATOM 1691 C C . VAL A 1 209 ? 5.459 5.474 -22.407 1.00 54.47 209 VAL A C 1
ATOM 1693 O O . VAL A 1 209 ? 4.986 5.736 -23.518 1.00 54.47 209 VAL A O 1
ATOM 1696 N N . GLU A 1 210 ? 6.030 6.386 -21.630 1.00 54.88 210 GLU A N 1
ATOM 1697 C CA . GLU A 1 210 ? 6.355 7.729 -22.095 1.00 54.88 210 GLU A CA 1
ATOM 1698 C C . GLU A 1 210 ? 7.821 7.779 -22.542 1.00 54.88 210 GLU A C 1
ATOM 1700 O O . GLU A 1 210 ? 8.714 7.320 -21.844 1.00 54.88 210 GLU A O 1
ATOM 1705 N N . VAL A 1 211 ? 8.078 8.314 -23.738 1.00 51.91 211 VAL A N 1
ATOM 1706 C CA . VAL A 1 211 ? 9.433 8.573 -24.243 1.00 51.91 211 VAL A CA 1
ATOM 1707 C C . VAL A 1 211 ? 9.482 9.999 -24.770 1.00 51.91 211 VAL A C 1
ATOM 1709 O O . VAL A 1 211 ? 8.900 10.288 -25.818 1.00 51.91 211 VAL A O 1
ATOM 1712 N N . LYS A 1 212 ? 10.198 10.901 -24.085 1.00 52.41 212 LYS A N 1
ATOM 1713 C CA . LYS A 1 212 ? 10.344 12.316 -24.490 1.00 52.41 212 LYS A CA 1
ATOM 1714 C C . LYS A 1 212 ? 8.999 13.007 -24.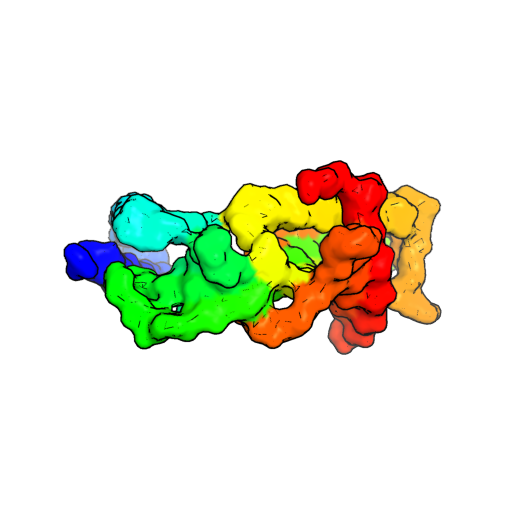786 1.00 52.41 212 LYS A C 1
ATOM 1716 O O . LYS A 1 212 ? 8.846 13.631 -25.840 1.00 52.41 212 LYS A O 1
ATOM 1721 N N . GLY A 1 213 ? 8.000 12.841 -23.918 1.00 51.19 213 GLY A N 1
ATOM 1722 C CA . GLY A 1 213 ? 6.665 13.413 -24.127 1.00 51.19 213 GLY A CA 1
ATOM 1723 C C . GLY A 1 213 ? 5.793 12.674 -25.149 1.00 51.19 213 GLY A C 1
ATOM 1724 O O . GLY A 1 213 ? 4.699 13.139 -25.469 1.00 51.19 213 GLY A O 1
ATOM 1725 N N . LYS A 1 214 ? 6.253 11.544 -25.709 1.00 50.16 214 LYS A N 1
ATOM 1726 C CA . LYS A 1 214 ? 5.441 10.678 -26.577 1.00 50.16 214 LYS A CA 1
ATOM 1727 C C . LYS A 1 214 ? 4.939 9.468 -25.804 1.00 50.16 214 LYS A C 1
ATOM 1729 O O . LYS A 1 214 ? 5.727 8.626 -25.387 1.00 50.16 214 LYS A O 1
ATOM 1734 N N . TYR A 1 215 ? 3.620 9.363 -25.707 1.00 54.91 215 TYR A N 1
ATOM 1735 C CA . TYR A 1 215 ? 2.924 8.290 -25.008 1.00 54.91 215 TYR A CA 1
ATOM 1736 C C . TYR A 1 215 ? 2.621 7.118 -25.936 1.00 54.91 215 TYR A C 1
ATOM 1738 O O . TYR A 1 215 ? 2.018 7.289 -26.998 1.00 54.91 215 TYR A O 1
ATOM 1746 N N . THR A 1 216 ? 2.995 5.916 -25.510 1.00 56.75 216 THR A N 1
ATOM 1747 C CA . THR A 1 216 ? 2.579 4.665 -26.141 1.00 56.75 216 THR A CA 1
ATOM 1748 C C . THR A 1 216 ? 1.859 3.807 -25.111 1.00 56.75 216 THR A C 1
ATOM 1750 O O . THR A 1 216 ? 2.450 3.412 -24.108 1.00 56.75 216 THR A O 1
ATOM 1753 N N . LYS A 1 217 ? 0.589 3.492 -25.383 1.00 60.19 217 LYS A N 1
ATOM 1754 C CA . LYS A 1 217 ? -0.184 2.500 -24.632 1.00 60.19 217 LYS A CA 1
ATOM 1755 C C . LYS A 1 217 ? -0.070 1.145 -25.327 1.00 60.19 217 LYS A C 1
ATOM 1757 O O . LYS A 1 217 ? -0.287 1.055 -26.538 1.00 60.19 217 LYS A O 1
ATOM 1762 N N . ARG A 1 218 ? 0.259 0.090 -24.583 1.00 58.78 218 ARG A N 1
ATOM 1763 C CA . ARG A 1 218 ? 0.187 -1.300 -25.061 1.00 58.78 218 ARG A CA 1
ATOM 1764 C C . ARG A 1 218 ? -0.443 -2.177 -23.997 1.00 58.78 218 ARG A C 1
ATOM 1766 O O . ARG A 1 218 ? -0.154 -2.015 -22.825 1.00 58.78 218 ARG A O 1
ATOM 1773 N N . GLU A 1 219 ? -1.266 -3.124 -24.407 1.00 57.06 219 GLU A N 1
ATOM 1774 C CA . GLU A 1 219 ? -1.825 -4.129 -23.507 1.00 57.06 219 GLU A CA 1
ATOM 1775 C C . GLU A 1 219 ? -1.079 -5.439 -23.739 1.00 57.06 219 GLU A C 1
ATOM 1777 O O . GLU A 1 219 ? -0.889 -5.851 -24.887 1.00 57.06 219 GLU A O 1
ATOM 1782 N N . TYR A 1 220 ? -0.632 -6.076 -22.661 1.00 60.22 220 TYR A N 1
ATOM 1783 C CA . TYR A 1 220 ? -0.104 -7.432 -22.717 1.00 60.22 220 TYR A CA 1
ATOM 1784 C C . TYR A 1 220 ? -0.850 -8.314 -21.735 1.00 60.22 220 TYR A C 1
ATOM 1786 O O . TYR A 1 220 ? -1.264 -7.903 -20.653 1.00 60.22 220 TYR A O 1
ATOM 1794 N N . GLN A 1 221 ? -0.999 -9.559 -22.145 1.00 58.66 221 GLN A N 1
ATOM 1795 C CA . GLN A 1 221 ? -1.630 -10.586 -21.355 1.00 58.66 221 GLN A CA 1
ATOM 1796 C C . GLN A 1 221 ? -0.530 -11.389 -20.661 1.00 58.66 221 GLN A C 1
ATOM 1798 O O . GLN A 1 221 ? 0.301 -12.004 -21.329 1.00 58.66 221 GLN A O 1
ATOM 1803 N N . PHE A 1 222 ? -0.514 -11.360 -19.332 1.00 59.88 222 PHE A N 1
ATOM 1804 C CA . PHE A 1 222 ? 0.356 -12.198 -18.523 1.00 59.88 222 PHE A CA 1
ATOM 1805 C C . PHE A 1 222 ? -0.391 -13.441 -18.091 1.00 59.88 222 PHE A C 1
ATOM 1807 O O . PHE A 1 222 ? -1.447 -13.363 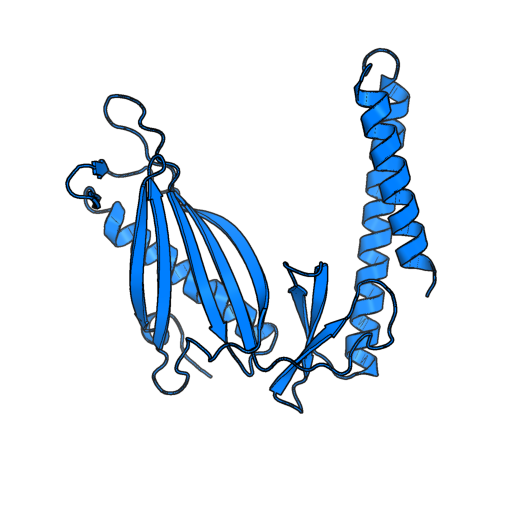-17.460 1.00 59.88 222 PHE A O 1
ATOM 1814 N N . ASN A 1 223 ? 0.193 -14.591 -18.393 1.00 63.78 223 ASN A N 1
ATOM 1815 C CA . ASN A 1 223 ? -0.240 -15.838 -17.811 1.00 63.78 223 ASN A CA 1
ATOM 1816 C C . ASN A 1 223 ? 0.433 -15.995 -16.442 1.00 63.78 223 ASN A C 1
ATOM 1818 O O . ASN A 1 223 ? 1.604 -16.350 -16.356 1.00 63.78 223 ASN A O 1
ATOM 1822 N N . LEU A 1 224 ? -0.296 -15.710 -15.364 1.00 59.50 224 LEU A N 1
ATOM 1823 C CA . LEU A 1 224 ? 0.230 -15.809 -14.002 1.00 59.50 224 LEU A CA 1
ATOM 1824 C C . LEU A 1 224 ? 0.601 -17.254 -13.639 1.00 59.50 224 LEU A C 1
ATOM 1826 O O . LEU A 1 224 ? 1.469 -17.443 -12.795 1.00 59.50 224 LEU A O 1
ATOM 1830 N N . SER A 1 225 ? 0.015 -18.260 -14.302 1.00 60.22 225 SER A N 1
ATOM 1831 C CA . SER A 1 225 ? 0.353 -19.679 -14.093 1.00 60.22 225 SER A CA 1
ATOM 1832 C C . SER A 1 225 ? 1.790 -20.044 -14.486 1.00 60.22 225 SER A C 1
ATOM 1834 O O . SER A 1 225 ? 2.334 -21.034 -14.006 1.00 60.22 225 SER A O 1
ATOM 1836 N N . GLU A 1 226 ? 2.429 -19.242 -15.342 1.00 55.97 226 GLU A N 1
ATOM 1837 C CA . GLU A 1 226 ? 3.828 -19.448 -15.741 1.00 55.97 226 GLU A CA 1
ATOM 1838 C C . GLU A 1 226 ? 4.813 -19.007 -14.650 1.00 55.97 226 GLU A C 1
ATOM 1840 O O . GLU A 1 226 ? 5.970 -19.425 -14.661 1.00 55.97 226 GLU A O 1
ATOM 1845 N N . TYR A 1 227 ? 4.346 -18.196 -13.697 1.00 50.91 227 TYR A N 1
ATOM 1846 C CA . TYR A 1 227 ? 5.178 -17.519 -12.700 1.00 50.91 227 TYR A CA 1
ATOM 1847 C C . TYR A 1 227 ? 4.693 -17.740 -11.255 1.00 50.91 227 TYR A C 1
ATOM 1849 O O . TYR A 1 227 ? 5.385 -17.361 -10.310 1.00 50.91 227 TYR A O 1
ATOM 1857 N N . MET A 1 228 ? 3.528 -18.372 -11.062 1.00 49.62 228 MET A N 1
ATOM 1858 C CA . MET A 1 228 ? 2.974 -18.757 -9.762 1.00 49.62 228 MET A CA 1
ATOM 1859 C C . MET A 1 228 ? 2.227 -20.087 -9.836 1.00 49.62 228 MET A C 1
ATOM 1861 O O . MET A 1 228 ? 1.401 -20.303 -10.721 1.00 49.62 228 MET A O 1
ATOM 1865 N N . GLU A 1 229 ? 2.416 -20.923 -8.816 1.00 50.78 229 GLU A N 1
ATOM 1866 C CA . GLU A 1 229 ? 1.435 -21.950 -8.468 1.00 50.78 229 GLU A CA 1
ATOM 1867 C C . GLU A 1 229 ? 0.293 -21.282 -7.687 1.00 50.78 229 GLU A C 1
ATOM 1869 O O . GLU A 1 229 ? 0.525 -20.636 -6.664 1.00 50.78 229 GLU A O 1
ATOM 1874 N N . TRP A 1 230 ? -0.938 -21.393 -8.188 1.00 54.56 230 TRP A N 1
ATOM 1875 C CA . TRP A 1 230 ? -2.124 -20.901 -7.484 1.00 54.56 230 TRP A CA 1
ATOM 1876 C C . TRP A 1 230 ? -2.596 -21.906 -6.420 1.00 54.56 230 TRP A C 1
ATOM 1878 O O . TRP A 1 230 ? -2.588 -23.114 -6.661 1.00 54.56 230 TRP A O 1
ATOM 1888 N N . TRP A 1 231 ? -3.022 -21.373 -5.270 1.00 50.50 231 TRP A N 1
ATOM 1889 C CA . TRP A 1 231 ? -3.733 -22.037 -4.159 1.00 50.50 231 TRP A CA 1
ATOM 1890 C C . TRP A 1 231 ? -5.187 -22.351 -4.500 1.00 50.50 231 TRP A C 1
ATOM 1892 O O . TRP A 1 231 ? -5.857 -21.458 -5.072 1.00 50.50 231 TRP A O 1
#